Protein AF-A0A327NP55-F1 (afdb_monomer_lite)

Structure (mmCIF, N/CA/C/O backbone):
data_AF-A0A327NP55-F1
#
_entry.id   AF-A0A327NP55-F1
#
loop_
_atom_site.group_PDB
_atom_site.id
_atom_site.type_symbol
_atom_site.label_atom_id
_atom_site.label_alt_id
_atom_site.label_comp_id
_atom_site.label_asym_id
_atom_site.label_entity_id
_atom_site.label_seq_id
_atom_site.pdbx_PDB_ins_code
_atom_site.Cartn_x
_atom_site.Cartn_y
_atom_site.Cartn_z
_atom_site.occupancy
_atom_site.B_iso_or_equiv
_atom_site.auth_seq_id
_atom_site.auth_comp_id
_atom_site.auth_asym_id
_atom_site.auth_atom_id
_atom_site.pdbx_PDB_model_num
ATOM 1 N N . MET A 1 1 ? 37.034 49.316 -40.161 1.00 48.50 1 MET A N 1
ATOM 2 C CA . MET A 1 1 ? 36.778 48.491 -41.362 1.00 48.50 1 MET A CA 1
ATOM 3 C C . MET A 1 1 ? 35.911 47.319 -40.913 1.00 48.50 1 MET A C 1
ATOM 5 O O . MET A 1 1 ? 36.434 46.394 -40.321 1.00 48.50 1 MET A O 1
ATOM 9 N N . GLN A 1 2 ? 34.598 47.511 -40.762 1.00 43.81 2 GLN A N 1
ATOM 10 C CA . GLN A 1 2 ? 33.563 47.213 -41.771 1.00 43.81 2 GLN A CA 1
ATOM 11 C C . GLN A 1 2 ? 33.729 45.838 -42.436 1.00 43.81 2 GLN A C 1
ATOM 13 O O . GLN A 1 2 ? 34.628 45.675 -43.259 1.00 43.81 2 GLN A O 1
ATOM 18 N N . LYS A 1 3 ? 32.812 44.911 -42.122 1.00 54.31 3 LYS A N 1
ATOM 19 C CA . LYS A 1 3 ? 31.928 44.258 -43.104 1.00 54.31 3 LYS A CA 1
ATOM 20 C C . LYS A 1 3 ? 30.733 43.579 -42.413 1.00 54.31 3 LYS A C 1
ATOM 22 O O . LYS A 1 3 ? 30.908 42.770 -41.508 1.00 54.31 3 LYS A O 1
ATOM 27 N N . GLU A 1 4 ? 29.548 43.985 -42.861 1.00 53.59 4 GLU A N 1
ATOM 28 C CA . GLU A 1 4 ? 28.225 43.373 -42.684 1.00 53.59 4 GLU A CA 1
ATOM 29 C C . GLU A 1 4 ? 28.073 42.052 -43.464 1.00 53.59 4 GLU A C 1
ATOM 31 O O . GLU A 1 4 ? 28.779 41.844 -44.452 1.00 53.59 4 GLU A O 1
ATOM 36 N N . SER A 1 5 ? 27.101 41.227 -43.043 1.00 53.22 5 SER A N 1
ATOM 37 C CA . SER A 1 5 ? 26.188 40.379 -43.855 1.00 53.22 5 SER A CA 1
ATOM 38 C C . SER A 1 5 ? 25.332 39.546 -42.871 1.00 53.22 5 SER A C 1
ATOM 40 O O . SER A 1 5 ? 25.899 38.734 -42.147 1.00 53.22 5 SER A O 1
ATOM 42 N N . THR A 1 6 ? 24.047 39.826 -42.596 1.00 46.03 6 THR A N 1
ATOM 43 C CA . THR A 1 6 ? 22.821 39.539 -43.398 1.00 46.03 6 THR A CA 1
ATOM 44 C C . THR A 1 6 ? 22.658 38.018 -43.594 1.00 46.03 6 THR A C 1
ATOM 46 O O . THR A 1 6 ? 23.517 37.423 -44.235 1.00 46.03 6 THR A O 1
ATOM 49 N N . GLN A 1 7 ? 21.805 37.293 -42.845 1.00 41.53 7 GLN A N 1
ATOM 50 C CA . GLN A 1 7 ? 20.322 37.150 -42.840 1.00 41.53 7 GLN A CA 1
ATOM 51 C C . GLN A 1 7 ? 19.954 35.771 -43.426 1.00 41.53 7 GLN A C 1
ATOM 53 O O . GLN A 1 7 ? 20.360 35.500 -44.545 1.00 41.53 7 GLN A O 1
ATOM 58 N N . GLU A 1 8 ? 19.182 34.935 -42.716 1.00 44.56 8 GLU A N 1
ATOM 59 C CA . GLU A 1 8 ? 18.045 34.211 -43.320 1.00 44.56 8 GLU A CA 1
ATOM 60 C C . GLU A 1 8 ? 17.138 33.544 -42.273 1.00 44.56 8 GLU A C 1
ATOM 62 O O . GLU A 1 8 ? 17.587 32.891 -41.330 1.00 44.56 8 GLU A O 1
ATOM 67 N N . GLU A 1 9 ? 15.839 33.761 -42.470 1.00 43.41 9 GLU A N 1
ATOM 68 C CA . GLU A 1 9 ? 14.705 33.138 -41.797 1.00 43.41 9 GLU A CA 1
ATOM 69 C C . GLU A 1 9 ? 14.547 31.665 -42.198 1.00 43.41 9 GLU A C 1
ATOM 71 O O . GLU A 1 9 ? 14.832 31.269 -43.323 1.00 43.41 9 GLU A O 1
ATOM 76 N N . GLY A 1 10 ? 13.988 30.859 -41.294 1.00 39.94 10 GLY A N 1
ATOM 77 C CA . GLY A 1 10 ? 13.584 29.482 -41.574 1.00 39.94 10 GLY A CA 1
ATOM 78 C C . GLY A 1 10 ? 12.378 29.087 -40.731 1.00 39.94 10 GLY A C 1
ATOM 79 O O . GLY A 1 10 ? 12.507 28.399 -39.722 1.00 39.94 10 GLY A O 1
ATOM 80 N N . GLN A 1 11 ? 11.201 29.561 -41.133 1.00 41.25 11 GLN A N 1
ATOM 81 C CA . GLN A 1 11 ? 9.898 29.237 -40.557 1.00 41.25 11 GLN A CA 1
ATOM 82 C C . GLN A 1 11 ? 9.192 28.189 -41.432 1.00 41.25 11 GLN A C 1
ATOM 84 O O . GLN A 1 11 ? 9.041 28.433 -42.623 1.00 41.25 11 GLN A O 1
ATOM 89 N N . ALA A 1 12 ? 8.740 27.061 -40.851 1.00 46.94 12 ALA A N 1
ATOM 90 C CA . ALA A 1 12 ? 7.570 26.237 -41.249 1.00 46.94 12 ALA A CA 1
ATOM 91 C C . ALA A 1 12 ? 7.608 24.834 -40.581 1.00 46.94 12 ALA A C 1
ATOM 93 O O . ALA A 1 12 ? 8.681 24.372 -40.205 1.00 46.94 12 ALA A O 1
ATOM 94 N N . PRO A 1 13 ? 6.512 24.044 -40.565 1.00 52.53 13 PRO A N 1
ATOM 95 C CA . PRO A 1 13 ? 5.121 24.399 -40.290 1.00 52.53 13 PRO A CA 1
ATOM 96 C C . PRO A 1 13 ? 4.469 23.479 -39.225 1.00 52.53 13 PRO A C 1
ATOM 98 O O . PRO A 1 13 ? 4.788 22.298 -39.081 1.00 52.53 13 PRO A O 1
ATOM 101 N N . SER A 1 14 ? 3.455 24.011 -38.537 1.00 43.75 14 SER A N 1
ATOM 102 C CA . SER A 1 14 ? 2.501 23.234 -37.732 1.00 43.75 14 SER A CA 1
ATOM 103 C C . SER A 1 14 ? 1.680 22.283 -38.609 1.00 43.75 14 SER A C 1
ATOM 105 O O . SER A 1 14 ? 0.984 22.730 -39.521 1.00 43.75 14 SER A O 1
ATOM 107 N N . LYS A 1 15 ? 1.674 20.984 -38.287 1.00 51.34 15 LYS A N 1
ATOM 108 C CA . LYS A 1 15 ? 0.682 20.029 -38.801 1.00 51.34 15 LYS A CA 1
ATOM 109 C C . LYS A 1 15 ? -0.380 19.755 -37.738 1.00 51.34 15 LYS A C 1
ATOM 111 O O . LYS A 1 15 ? -0.147 19.029 -36.777 1.00 51.34 15 LYS A O 1
ATOM 116 N N . LYS A 1 16 ? -1.568 20.328 -37.954 1.00 46.44 16 LYS A N 1
ATOM 117 C CA . LYS A 1 16 ? -2.836 19.829 -37.407 1.00 46.44 16 LYS A CA 1
ATOM 118 C C . LYS A 1 16 ? -3.071 18.421 -37.953 1.00 46.44 16 LYS A C 1
ATOM 120 O O . LYS A 1 16 ? -3.081 18.239 -39.167 1.00 46.44 16 LYS A O 1
ATOM 125 N N . ILE A 1 17 ? -3.331 17.462 -37.071 1.00 43.31 17 ILE A N 1
ATOM 126 C CA . ILE A 1 17 ? -3.975 16.200 -37.437 1.00 43.31 17 ILE A CA 1
ATOM 127 C C . ILE A 1 17 ? -5.290 16.142 -36.666 1.00 43.31 17 ILE A C 1
ATOM 129 O O . ILE A 1 17 ? -5.339 15.818 -35.485 1.00 43.31 17 ILE A O 1
ATOM 133 N N . THR A 1 18 ? -6.360 16.518 -37.356 1.00 47.59 18 THR A N 1
ATOM 134 C CA . THR A 1 18 ? -7.726 16.109 -37.047 1.00 47.59 18 THR A CA 1
ATOM 135 C C . THR A 1 18 ? -7.958 14.772 -37.739 1.00 47.59 18 THR A C 1
ATOM 137 O O . THR A 1 18 ? -7.884 14.708 -38.965 1.00 47.59 18 THR A O 1
ATOM 140 N N . SER A 1 19 ? -8.267 13.714 -36.994 1.00 44.91 19 SER A N 1
ATOM 141 C CA . SER A 1 19 ? -8.950 12.561 -37.575 1.00 44.91 19 SER A CA 1
ATOM 142 C C . SER A 1 19 ? -9.900 11.949 -36.557 1.00 44.91 19 SER A C 1
ATOM 144 O O . SER A 1 19 ? -9.509 11.342 -35.565 1.00 44.91 19 SER A O 1
ATOM 146 N N . SER A 1 20 ? -11.170 12.229 -36.826 1.00 44.78 20 SER A N 1
ATOM 147 C CA . SER A 1 20 ? -12.351 11.534 -36.348 1.00 44.78 20 SER A CA 1
ATOM 148 C C . SER A 1 20 ? -12.385 10.149 -36.983 1.00 44.78 20 SER A C 1
ATOM 150 O O . SER A 1 20 ? -12.353 10.063 -38.207 1.00 44.78 20 SER A O 1
ATOM 152 N N . MET A 1 21 ? -12.510 9.094 -36.178 1.00 48.66 21 MET A N 1
ATOM 153 C CA . MET A 1 21 ? -13.158 7.855 -36.607 1.00 48.66 21 MET A CA 1
ATOM 154 C C . MET A 1 21 ? -13.960 7.273 -35.449 1.00 48.66 21 MET A C 1
ATOM 156 O O . MET A 1 21 ? -13.439 6.657 -34.523 1.00 48.66 21 MET A O 1
ATOM 160 N N . ALA A 1 22 ? -15.266 7.508 -35.536 1.00 42.91 22 ALA A N 1
ATOM 161 C CA . ALA A 1 22 ? -16.281 6.675 -34.929 1.00 42.91 22 ALA A CA 1
ATOM 162 C C . ALA A 1 22 ? -16.256 5.287 -35.583 1.00 42.91 22 ALA A C 1
ATOM 164 O O . ALA A 1 22 ? -16.181 5.177 -36.807 1.00 42.91 22 ALA A O 1
ATOM 165 N N . SER A 1 23 ? -16.381 4.228 -34.785 1.00 41.81 23 SER A N 1
ATOM 166 C CA . SER A 1 23 ? -16.924 2.958 -35.265 1.00 41.81 23 SER A CA 1
ATOM 167 C C . SER A 1 23 ? -17.496 2.123 -34.126 1.00 41.81 23 SER A C 1
ATOM 169 O O . SER A 1 23 ? -16.781 1.651 -33.250 1.00 41.81 23 SER A O 1
ATOM 171 N N . ALA A 1 24 ? -18.820 1.997 -34.212 1.00 41.50 24 ALA A N 1
ATOM 172 C CA . ALA A 1 24 ? -19.630 0.803 -34.007 1.00 41.50 24 ALA A CA 1
ATOM 173 C C . ALA A 1 24 ? -19.462 0.012 -32.699 1.00 41.50 24 ALA A C 1
ATOM 175 O O . ALA A 1 24 ? -18.577 -0.824 -32.532 1.00 41.50 24 ALA A O 1
ATOM 176 N N . MET A 1 25 ? -20.451 0.210 -31.827 1.00 45.81 25 MET A N 1
ATOM 177 C CA . MET A 1 25 ? -20.867 -0.748 -30.809 1.00 45.81 25 MET A CA 1
ATOM 178 C C . MET A 1 25 ? -21.426 -2.022 -31.464 1.00 45.81 25 MET A C 1
ATOM 180 O O . MET A 1 25 ? -22.214 -1.906 -32.406 1.00 45.81 25 MET A O 1
ATOM 184 N N . PRO A 1 26 ? -21.111 -3.223 -30.954 1.00 55.50 26 PRO A N 1
ATOM 185 C CA . PRO A 1 26 ? -21.870 -4.417 -31.279 1.00 55.50 26 PRO A CA 1
ATOM 186 C C . PRO A 1 26 ? -23.189 -4.463 -30.494 1.00 55.50 26 PRO A C 1
ATOM 188 O O . PRO A 1 26 ? -23.244 -4.313 -29.273 1.00 55.50 26 PRO A O 1
ATOM 191 N N . THR A 1 27 ? -24.242 -4.666 -31.273 1.00 47.50 27 THR A N 1
ATOM 192 C CA . THR A 1 27 ? -25.654 -4.855 -30.957 1.00 47.50 27 THR A CA 1
ATOM 193 C C . THR A 1 27 ? -25.891 -5.901 -29.865 1.00 47.50 27 THR A C 1
ATOM 195 O O . THR A 1 27 ? -25.428 -7.037 -29.968 1.00 47.50 27 THR A O 1
ATOM 198 N N . ALA A 1 28 ? -26.666 -5.529 -28.845 1.00 40.38 28 ALA A N 1
ATOM 199 C CA . ALA A 1 28 ? -27.225 -6.456 -27.871 1.00 40.38 28 ALA A CA 1
ATOM 200 C C . ALA A 1 28 ? -28.234 -7.387 -28.562 1.00 40.38 28 ALA A C 1
ATOM 202 O O . ALA A 1 28 ? -29.198 -6.919 -29.166 1.00 40.38 28 ALA A O 1
ATOM 203 N N . GLN A 1 29 ? -28.011 -8.698 -28.471 1.00 42.72 29 GLN A N 1
ATOM 204 C CA . GLN A 1 29 ? -29.008 -9.697 -28.840 1.00 42.72 29 GLN A CA 1
ATOM 205 C C . GLN A 1 29 ? -29.880 -9.998 -27.622 1.00 42.72 29 GLN A C 1
ATOM 207 O O . GLN A 1 29 ? -29.420 -10.519 -26.607 1.00 42.72 29 GLN A O 1
ATOM 212 N N . THR A 1 30 ? -31.147 -9.618 -27.741 1.00 43.50 30 THR A N 1
ATOM 213 C CA . THR A 1 30 ? -32.260 -10.064 -26.909 1.00 43.50 30 THR A CA 1
ATOM 214 C C . THR A 1 30 ? -32.549 -11.522 -27.255 1.00 43.50 30 THR A C 1
ATOM 216 O O . THR A 1 30 ? -32.798 -11.818 -28.420 1.00 43.50 30 THR A O 1
ATOM 219 N N . ILE A 1 31 ? -32.514 -12.420 -26.268 1.00 49.03 31 ILE A N 1
ATOM 220 C CA . ILE A 1 31 ? -33.008 -13.789 -26.429 1.00 49.03 31 ILE A CA 1
ATOM 221 C C . ILE A 1 31 ? -34.174 -13.999 -25.468 1.00 49.03 31 ILE A C 1
ATOM 223 O O . ILE A 1 31 ? -34.048 -13.905 -24.249 1.00 49.03 31 ILE A O 1
ATOM 227 N N . ASP A 1 32 ? -35.298 -14.191 -26.137 1.00 41.09 32 ASP A N 1
ATOM 228 C CA . ASP A 1 32 ? -36.583 -14.790 -25.833 1.00 41.09 32 ASP A CA 1
ATOM 229 C C . ASP A 1 32 ? -36.962 -15.247 -24.421 1.00 41.09 32 ASP A C 1
ATOM 231 O O . ASP A 1 32 ? -36.331 -16.043 -23.729 1.00 41.09 32 ASP A O 1
ATOM 235 N N . THR A 1 33 ? -38.166 -14.781 -24.104 1.00 40.41 33 THR A N 1
ATOM 236 C CA . THR A 1 33 ? -39.070 -15.215 -23.049 1.00 40.41 33 THR A CA 1
ATOM 237 C C . THR A 1 33 ? -39.632 -16.595 -23.392 1.00 40.41 33 THR A C 1
ATOM 239 O O . THR A 1 33 ? -40.328 -16.737 -24.395 1.00 40.41 33 THR A O 1
ATOM 242 N N . VAL A 1 34 ? -39.427 -17.594 -22.531 1.00 49.88 34 VAL A N 1
ATOM 243 C CA . VAL A 1 34 ? -40.215 -18.836 -22.558 1.00 49.88 34 VAL A CA 1
ATOM 244 C C . VAL A 1 34 ? -41.244 -18.794 -21.430 1.00 49.88 34 VAL A C 1
ATOM 246 O O . VAL A 1 34 ? -40.911 -18.765 -20.248 1.00 49.88 34 VAL A O 1
ATOM 249 N N . LYS A 1 35 ? -42.514 -18.759 -21.837 1.00 47.41 35 LYS A N 1
ATOM 250 C CA . LYS A 1 35 ? -43.715 -19.045 -21.040 1.00 47.41 35 LYS A CA 1
ATOM 251 C C . LYS A 1 35 ? -44.119 -20.513 -21.252 1.00 47.41 35 LYS A C 1
ATOM 253 O O . LYS A 1 35 ? -43.703 -21.102 -22.245 1.00 47.41 35 LYS A O 1
ATOM 258 N N . THR A 1 36 ? -45.052 -20.989 -20.413 1.00 38.03 36 THR A N 1
ATOM 259 C CA . THR A 1 36 ? -45.777 -22.295 -20.386 1.00 38.03 36 THR A CA 1
ATOM 260 C C . THR A 1 36 ? -45.126 -23.323 -19.447 1.00 38.03 36 THR A C 1
ATOM 262 O O . THR A 1 36 ? -43.913 -23.461 -19.471 1.00 38.03 36 THR A O 1
ATOM 265 N N . ASN A 1 37 ? -45.796 -24.042 -18.533 1.00 37.00 37 ASN A N 1
ATOM 266 C CA . ASN A 1 37 ? -47.205 -24.326 -18.186 1.00 37.00 37 ASN A CA 1
ATOM 267 C C . ASN A 1 37 ? -47.243 -24.698 -16.676 1.00 37.00 37 ASN A C 1
ATOM 269 O O . ASN A 1 37 ? -46.256 -25.210 -16.163 1.00 37.00 37 ASN A O 1
ATOM 273 N N . SER A 1 38 ? -48.213 -24.261 -15.867 1.00 39.97 38 SER A N 1
ATOM 274 C CA . SER A 1 38 ? -49.533 -24.868 -15.582 1.00 39.97 38 SER A CA 1
ATOM 275 C C . SER A 1 38 ? -49.531 -26.256 -14.910 1.00 39.97 38 SER A C 1
ATOM 277 O O . SER A 1 38 ? -49.132 -27.237 -15.522 1.00 39.97 38 SER A O 1
ATOM 279 N N . THR A 1 39 ? -50.145 -26.264 -13.712 1.00 39.53 39 THR A N 1
ATOM 280 C CA . THR A 1 39 ? -50.999 -27.311 -13.105 1.00 39.53 39 THR A CA 1
ATOM 281 C C . THR A 1 39 ? -50.332 -28.568 -12.533 1.00 39.53 39 THR A C 1
ATOM 283 O O . THR A 1 39 ? -49.848 -29.390 -13.290 1.00 39.53 39 THR A O 1
ATOM 286 N N . GLU A 1 40 ? -50.409 -28.766 -11.206 1.00 45.47 40 GLU A N 1
ATOM 287 C CA . GLU A 1 40 ? -51.267 -29.800 -10.586 1.00 45.47 40 GLU A CA 1
ATOM 288 C C . GLU A 1 40 ? -51.314 -29.642 -9.054 1.00 45.47 40 GLU A C 1
ATOM 290 O O . GLU A 1 40 ? -50.369 -29.166 -8.427 1.00 45.47 40 GLU A O 1
ATOM 295 N N . ALA A 1 41 ? -52.456 -29.989 -8.463 1.00 41.19 41 ALA A N 1
ATOM 296 C CA . ALA A 1 41 ? -52.802 -29.802 -7.064 1.00 41.19 41 ALA A CA 1
ATOM 297 C C . ALA A 1 41 ? -53.008 -31.152 -6.348 1.00 41.19 41 ALA A C 1
ATOM 299 O O . ALA A 1 41 ? -53.674 -32.020 -6.898 1.00 41.19 41 ALA A O 1
ATOM 300 N N . GLN A 1 42 ? -52.561 -31.202 -5.078 1.00 44.44 42 GLN A N 1
ATOM 301 C CA . GLN A 1 42 ? -52.996 -32.063 -3.948 1.00 44.44 42 GLN A CA 1
ATOM 302 C C . GLN A 1 42 ? -52.685 -33.586 -4.011 1.00 44.44 42 GLN A C 1
ATOM 304 O O . GLN A 1 42 ? -52.547 -34.113 -5.106 1.00 44.44 42 GLN A O 1
ATOM 309 N N . PRO A 1 43 ? -52.574 -34.328 -2.869 1.00 54.31 43 PRO A N 1
ATOM 310 C CA . PRO A 1 43 ? -53.133 -34.037 -1.542 1.00 54.31 43 PRO A CA 1
ATOM 311 C C . PRO A 1 43 ? -52.237 -34.251 -0.294 1.00 54.31 43 PRO A C 1
ATOM 313 O O . PRO A 1 43 ? -51.168 -34.847 -0.299 1.00 54.31 43 PRO A O 1
ATOM 316 N N . SER A 1 44 ? -52.807 -33.729 0.789 1.00 53.78 44 SER A N 1
ATOM 317 C CA . SER A 1 44 ? -52.587 -33.827 2.235 1.00 53.78 44 SER A CA 1
ATOM 318 C C . SER A 1 44 ? -52.087 -35.164 2.806 1.00 53.78 44 SER A C 1
ATOM 320 O O . SER A 1 44 ? -52.655 -36.215 2.512 1.00 53.78 44 SER A O 1
ATOM 322 N N . THR A 1 45 ? -51.156 -35.113 3.769 1.00 49.53 45 THR A N 1
ATOM 323 C CA . THR A 1 45 ? -51.046 -36.056 4.913 1.00 49.53 45 THR A CA 1
ATOM 324 C C . THR A 1 45 ? -50.132 -35.468 6.015 1.00 49.53 45 THR A C 1
ATOM 326 O O . THR A 1 45 ? -49.551 -34.409 5.795 1.00 49.53 45 THR A O 1
ATOM 329 N N . PRO A 1 46 ? -50.114 -36.023 7.242 1.00 49.03 46 PRO A N 1
ATOM 330 C CA . PRO A 1 46 ? -50.765 -35.445 8.404 1.00 49.03 46 PRO A CA 1
ATOM 331 C C . PRO A 1 46 ? -49.820 -34.703 9.360 1.00 49.03 46 PRO A C 1
ATOM 333 O O . PRO A 1 46 ? -48.620 -34.948 9.432 1.00 49.03 46 PRO A O 1
ATOM 336 N N . VAL A 1 47 ? -50.467 -33.836 10.135 1.00 52.97 47 VAL A N 1
ATOM 337 C CA . VAL A 1 47 ? -50.051 -33.197 11.386 1.00 52.97 47 VAL A CA 1
ATOM 338 C C . VAL A 1 47 ? -49.070 -34.059 12.193 1.00 52.97 47 VAL A C 1
ATOM 340 O O . VAL A 1 47 ? -49.452 -35.087 12.750 1.00 52.97 47 VAL A O 1
ATOM 343 N N . GLN A 1 48 ? -47.825 -33.593 12.299 1.00 46.41 48 GLN A N 1
ATOM 344 C CA . GLN A 1 48 ? -46.972 -33.868 13.449 1.00 46.41 48 GLN A CA 1
ATOM 345 C C . GLN A 1 48 ? -46.912 -32.593 14.285 1.00 46.41 48 GLN A C 1
ATOM 347 O O . GLN A 1 48 ? -46.463 -31.539 13.840 1.00 46.41 48 GLN A O 1
ATOM 352 N N . GLU A 1 49 ? -47.471 -32.707 15.482 1.00 52.97 49 GLU A N 1
ATOM 353 C CA . GLU A 1 49 ? -47.430 -31.732 16.559 1.00 52.97 49 GLU A CA 1
ATOM 354 C C . GLU A 1 49 ? -46.004 -31.722 17.120 1.00 52.97 49 GLU A C 1
ATOM 356 O O . GLU A 1 49 ? -45.680 -32.409 18.084 1.00 52.97 49 GLU A O 1
ATOM 361 N N . GLU A 1 50 ? -45.114 -31.007 16.436 1.00 46.97 50 GLU A N 1
ATOM 362 C CA . GLU A 1 50 ? -43.771 -30.736 16.927 1.00 46.97 50 GLU A CA 1
ATOM 363 C C . GLU A 1 50 ? -43.847 -29.463 17.770 1.00 46.97 50 GLU A C 1
ATOM 365 O O . GLU A 1 50 ? -44.107 -28.362 17.282 1.00 46.97 50 GLU A O 1
ATOM 370 N N . THR A 1 51 ? -43.710 -29.650 19.080 1.00 47.06 51 THR A N 1
ATOM 371 C CA . THR A 1 51 ? -43.581 -28.606 20.093 1.00 47.06 51 THR A CA 1
ATOM 372 C C . THR A 1 51 ? -42.627 -27.517 19.618 1.00 47.06 51 THR A C 1
ATOM 374 O O . THR A 1 51 ? -41.409 -27.682 19.653 1.00 47.06 51 THR A O 1
ATOM 377 N N . ALA A 1 52 ? -43.199 -26.384 19.211 1.00 45.53 52 ALA A N 1
ATOM 378 C CA . ALA A 1 52 ? -42.484 -25.151 18.953 1.00 45.53 52 ALA A CA 1
ATOM 379 C C . ALA A 1 52 ? -41.852 -24.666 20.265 1.00 45.53 52 ALA A C 1
ATOM 381 O O . ALA A 1 52 ? -42.452 -23.920 21.039 1.00 45.53 52 ALA A O 1
ATOM 382 N N . HIS A 1 53 ? -40.621 -25.099 20.532 1.00 50.97 53 HIS A N 1
ATOM 383 C CA . HIS A 1 53 ? -39.698 -24.286 21.306 1.00 50.97 53 HIS A CA 1
ATOM 384 C C . HIS A 1 53 ? -39.364 -23.085 20.435 1.00 50.97 53 HIS A C 1
ATOM 386 O O . HIS A 1 53 ? -38.504 -23.127 19.560 1.00 50.97 53 HIS A O 1
ATOM 392 N N . SER A 1 54 ? -40.145 -22.030 20.648 1.00 46.78 54 SER A N 1
ATOM 393 C CA . SER A 1 54 ? -39.824 -20.678 20.233 1.00 46.78 54 SER A CA 1
ATOM 394 C C . SER A 1 54 ? -38.536 -20.287 20.957 1.00 46.78 54 SER A C 1
ATOM 396 O O . SER A 1 54 ? -38.573 -19.667 22.016 1.00 46.78 54 SER A O 1
ATOM 398 N N . GLU A 1 55 ? -37.393 -20.711 20.420 1.00 53.06 55 GLU A N 1
ATOM 399 C CA . GLU A 1 55 ? -36.129 -20.048 20.689 1.00 53.06 55 GLU A CA 1
ATOM 400 C C . GLU A 1 55 ? -36.309 -18.622 20.174 1.00 53.06 55 GLU A C 1
ATOM 402 O O . GLU A 1 55 ? -36.334 -18.367 18.967 1.00 53.06 55 GLU A O 1
ATOM 407 N N . GLU A 1 56 ? -36.546 -17.694 21.102 1.00 57.28 56 GLU A N 1
ATOM 408 C CA . GLU A 1 56 ? -36.415 -16.276 20.816 1.00 57.28 56 GLU A CA 1
ATOM 409 C C . GLU A 1 56 ? -35.084 -16.088 20.084 1.00 57.28 56 GLU A C 1
ATOM 411 O O . GLU A 1 56 ? -34.059 -16.602 20.552 1.00 57.28 56 GLU A O 1
ATOM 416 N N . PRO A 1 57 ? -35.057 -15.397 18.931 1.00 45.62 57 PRO A N 1
ATOM 417 C CA . PRO A 1 57 ? -33.796 -15.060 18.313 1.00 45.62 57 PRO A CA 1
ATOM 418 C C . PRO A 1 57 ? -33.063 -14.199 19.332 1.00 45.62 57 PRO A C 1
ATOM 420 O O . PRO A 1 57 ? -33.419 -13.041 19.540 1.00 45.62 57 PRO A O 1
ATOM 423 N N . MET A 1 58 ? -32.064 -14.783 19.997 1.00 43.66 58 MET A N 1
ATOM 424 C CA . MET A 1 58 ? -31.060 -14.034 20.724 1.00 43.66 58 MET A CA 1
ATOM 425 C C . MET A 1 58 ? -30.544 -12.997 19.733 1.00 43.66 58 MET A C 1
ATOM 427 O O . MET A 1 58 ? -29.754 -13.315 18.840 1.00 43.66 58 MET A O 1
ATOM 431 N N . GLU A 1 59 ? -31.026 -11.761 19.857 1.00 45.44 59 GLU A N 1
ATOM 432 C CA . GLU A 1 59 ? -30.399 -10.604 19.254 1.00 45.44 59 GLU A CA 1
ATOM 433 C C . GLU A 1 59 ? -29.016 -10.535 19.885 1.00 45.44 59 GLU A C 1
ATOM 435 O O . GLU A 1 59 ? -28.793 -9.933 20.931 1.00 45.44 59 GLU A O 1
ATOM 440 N N . THR A 1 60 ? -28.077 -11.242 19.260 1.00 48.59 60 THR A N 1
ATOM 441 C CA . THR A 1 60 ? -26.658 -11.128 19.532 1.00 48.59 60 THR A CA 1
ATOM 442 C C . THR A 1 60 ? -26.357 -9.645 19.494 1.00 48.59 60 THR A C 1
ATOM 444 O O . THR A 1 60 ? -26.512 -9.044 18.426 1.00 48.59 60 THR A O 1
ATOM 447 N N . GLU A 1 61 ? -25.997 -9.067 20.644 1.00 55.69 61 GLU A N 1
ATOM 448 C CA . GLU A 1 61 ? -25.486 -7.705 20.782 1.00 55.69 61 GLU A CA 1
ATOM 449 C C . GLU A 1 61 ? -24.531 -7.440 19.617 1.00 55.69 61 GLU A C 1
ATOM 451 O O . GLU A 1 61 ? -23.374 -7.871 19.619 1.00 55.69 61 GLU A O 1
ATOM 456 N N . LYS A 1 62 ? -25.039 -6.801 18.558 1.00 62.00 62 LYS A N 1
ATOM 457 C CA . LYS A 1 62 ? -24.263 -6.531 17.353 1.00 62.00 62 LYS A CA 1
ATOM 458 C C . LYS A 1 62 ? -23.121 -5.641 17.799 1.00 62.00 62 LYS A C 1
ATOM 460 O O . LYS A 1 62 ? -23.379 -4.502 18.178 1.00 62.00 62 LYS A O 1
ATOM 465 N N . ASN A 1 63 ? -21.903 -6.195 17.800 1.00 65.69 63 ASN A N 1
ATOM 466 C CA . ASN A 1 63 ? -20.644 -5.563 18.199 1.00 65.69 63 ASN A CA 1
ATOM 467 C C . ASN A 1 63 ? -20.692 -4.044 18.002 1.00 65.69 63 ASN A C 1
ATOM 469 O O . ASN A 1 63 ? -20.482 -3.539 16.899 1.00 65.69 63 ASN A O 1
ATOM 473 N N . LYS A 1 64 ? -21.025 -3.318 19.074 1.00 86.75 64 LYS A N 1
ATOM 474 C CA . LYS A 1 64 ? -21.241 -1.877 19.014 1.00 86.75 64 LYS A CA 1
ATOM 475 C C . LYS A 1 64 ? -19.893 -1.210 18.793 1.00 86.75 64 LYS A C 1
ATOM 477 O O . LYS A 1 64 ? -19.085 -1.106 19.710 1.00 86.75 64 LYS A O 1
ATOM 482 N N . THR A 1 65 ? -19.640 -0.782 17.565 1.00 90.56 65 THR A N 1
ATOM 483 C CA . THR A 1 65 ? -18.443 -0.015 17.227 1.00 90.56 65 THR A CA 1
ATOM 484 C C . THR A 1 65 ? -18.706 1.477 17.368 1.00 90.56 65 THR A C 1
ATOM 486 O O . THR A 1 65 ? -19.761 1.961 16.957 1.00 90.56 65 THR A O 1
ATOM 489 N N . VAL A 1 66 ? -17.728 2.223 17.873 1.00 94.19 66 VAL A N 1
ATOM 490 C CA . VAL A 1 66 ? -17.748 3.693 17.919 1.00 94.19 66 VAL A CA 1
ATOM 491 C C . VAL A 1 66 ? -16.840 4.279 16.840 1.00 94.19 66 VAL A C 1
ATOM 493 O O . VAL A 1 66 ? -15.829 3.676 16.481 1.00 94.19 66 VAL A O 1
ATOM 496 N N . ILE A 1 67 ? -17.189 5.449 16.303 1.00 94.38 67 ILE A N 1
ATOM 497 C CA . ILE A 1 67 ? -16.333 6.183 15.358 1.00 94.38 67 ILE A CA 1
ATOM 498 C C . ILE A 1 67 ? -15.250 6.905 16.161 1.00 94.38 67 ILE A C 1
ATOM 500 O O . ILE A 1 67 ? -15.568 7.671 17.065 1.00 94.38 67 ILE A O 1
ATOM 504 N N . LEU A 1 68 ? -13.981 6.673 15.826 1.00 94.06 68 LEU A N 1
ATOM 505 C CA . LEU A 1 68 ? -12.851 7.369 16.443 1.00 94.06 68 LEU A CA 1
ATOM 506 C C . LEU A 1 68 ? -12.430 8.610 15.667 1.00 94.06 68 LEU A C 1
ATOM 508 O O . LEU A 1 68 ? -12.151 9.649 16.254 1.00 94.06 68 LEU A O 1
ATOM 512 N N . VAL A 1 69 ? -12.295 8.463 14.351 1.00 95.56 69 VAL A N 1
ATOM 513 C CA . VAL A 1 69 ? -11.755 9.489 13.457 1.00 95.56 69 VAL A CA 1
ATOM 514 C C . VAL A 1 69 ? -12.485 9.388 12.127 1.00 95.56 69 VAL A C 1
ATOM 516 O O . VAL A 1 69 ? -12.695 8.284 11.624 1.00 95.56 69 VAL A O 1
ATOM 519 N N . SER A 1 70 ? -12.836 10.534 11.547 1.00 93.31 70 SER A N 1
ATOM 520 C CA . SER A 1 70 ? -13.413 10.639 10.206 1.00 93.31 70 SER A CA 1
ATOM 521 C C . SER A 1 70 ? -12.499 11.472 9.310 1.00 93.31 70 SER A C 1
ATOM 523 O O . SER A 1 70 ? -11.980 12.511 9.724 1.00 93.31 70 SER A O 1
ATOM 525 N N . LYS A 1 71 ? -12.298 11.020 8.071 1.00 93.44 71 LYS A N 1
ATOM 526 C CA . LYS A 1 71 ? -11.564 11.724 7.015 1.00 93.44 71 LYS A CA 1
ATOM 527 C C . LYS A 1 71 ? -12.444 11.869 5.771 1.00 93.44 71 LYS A C 1
ATOM 529 O O . LYS A 1 71 ? -12.302 11.096 4.817 1.00 93.44 71 LYS A O 1
ATOM 534 N N . PRO A 1 72 ? -13.308 12.903 5.733 1.00 91.00 72 PRO A N 1
ATOM 535 C CA . PRO A 1 72 ? -14.206 13.164 4.609 1.00 91.00 72 PRO A CA 1
ATOM 536 C C . PRO A 1 72 ? -13.500 13.277 3.259 1.00 91.00 72 PRO A C 1
ATOM 538 O O . PRO A 1 72 ? -14.001 12.750 2.271 1.00 91.00 72 PRO A O 1
ATOM 541 N N . GLY A 1 73 ? -12.300 13.873 3.223 1.00 90.56 73 GLY A N 1
ATOM 542 C CA . GLY A 1 73 ? -11.530 14.062 1.987 1.00 90.56 73 GLY A CA 1
ATOM 543 C C . GLY A 1 73 ? -11.172 12.767 1.248 1.00 90.56 73 GLY A C 1
ATOM 544 O O . GLY A 1 73 ? -10.986 12.790 0.037 1.00 90.56 73 GLY A O 1
ATOM 545 N N . ILE A 1 74 ? -11.127 11.631 1.951 1.00 89.81 74 ILE A N 1
ATOM 546 C CA . ILE A 1 74 ? -10.906 10.304 1.349 1.00 89.81 74 ILE A CA 1
ATOM 547 C C . ILE A 1 74 ? -12.101 9.367 1.549 1.00 89.81 74 ILE A C 1
ATOM 549 O O . ILE A 1 74 ? -12.069 8.224 1.101 1.00 89.81 74 ILE A O 1
ATOM 553 N N . GLY A 1 75 ? -13.173 9.858 2.178 1.00 92.38 75 GLY A N 1
ATOM 554 C CA . GLY A 1 75 ? -14.415 9.128 2.390 1.00 92.38 75 GLY A CA 1
ATOM 555 C C . GLY A 1 75 ? -14.365 8.063 3.485 1.00 92.38 75 GLY A C 1
ATOM 556 O O . GLY A 1 75 ? -15.212 7.181 3.454 1.00 92.38 75 GLY A O 1
ATOM 557 N N . LEU A 1 76 ? -13.410 8.094 4.420 1.00 94.19 76 LEU A N 1
ATOM 558 C CA . LEU A 1 76 ? -13.172 6.985 5.357 1.00 94.19 76 LEU A CA 1
ATOM 559 C C . LEU A 1 76 ? -13.370 7.358 6.824 1.00 94.19 76 LEU A C 1
ATOM 561 O O . LEU A 1 76 ? -13.087 8.479 7.239 1.00 94.19 76 LEU A O 1
ATOM 565 N N . GLU A 1 77 ? -13.778 6.372 7.617 1.00 95.69 77 GLU A N 1
ATOM 566 C CA . GLU A 1 77 ? -13.896 6.440 9.071 1.00 95.69 77 GLU A CA 1
ATOM 567 C C . GLU A 1 77 ? -13.183 5.260 9.731 1.00 95.69 77 GLU A C 1
ATOM 569 O O . GLU A 1 77 ? -13.316 4.111 9.305 1.00 95.69 77 GLU A O 1
ATOM 574 N N . VAL A 1 78 ? -12.450 5.549 10.807 1.00 96.56 78 VAL A N 1
ATOM 575 C CA . VAL A 1 78 ? -11.870 4.535 11.691 1.00 96.56 78 VAL A CA 1
ATOM 576 C C . VAL A 1 78 ? -12.871 4.238 12.795 1.00 96.56 78 VAL A C 1
ATOM 578 O O . VAL A 1 78 ? -13.281 5.142 13.529 1.00 96.56 78 VAL A O 1
ATOM 581 N N . THR A 1 79 ? -13.240 2.971 12.931 1.00 96.62 79 THR A N 1
ATOM 582 C CA . THR A 1 79 ? -14.091 2.487 14.021 1.00 96.62 79 THR A CA 1
ATOM 583 C C . THR A 1 79 ? -13.266 1.818 15.102 1.00 96.62 79 THR A C 1
ATOM 585 O O . THR A 1 79 ? -12.101 1.490 14.888 1.00 96.62 79 THR A O 1
ATOM 588 N N . LYS A 1 80 ? -13.871 1.619 16.270 1.00 96.81 80 LYS A N 1
ATOM 589 C CA . LYS A 1 80 ? -13.286 0.892 17.390 1.00 96.81 80 LYS A CA 1
ATOM 590 C C . LYS A 1 80 ? -14.335 0.044 18.091 1.00 96.81 80 LYS A C 1
ATOM 592 O O . LYS A 1 80 ? -15.454 0.520 18.275 1.00 96.81 80 LYS A O 1
ATOM 597 N N . ASP A 1 81 ? -13.982 -1.180 18.462 1.00 95.69 81 ASP A N 1
ATOM 598 C CA . ASP A 1 81 ? -14.840 -2.074 19.243 1.00 95.69 81 ASP A CA 1
ATOM 599 C C . ASP A 1 81 ? -14.559 -2.005 20.756 1.00 95.69 81 ASP A C 1
ATOM 601 O O . ASP A 1 81 ? -13.731 -1.226 21.233 1.00 95.69 81 ASP A O 1
ATOM 605 N N . LYS A 1 82 ? -15.265 -2.845 21.521 1.00 94.69 82 LYS A N 1
ATOM 606 C CA . LYS A 1 82 ? -15.093 -2.983 22.976 1.00 94.69 82 LYS A CA 1
ATOM 607 C C . LYS A 1 82 ? -13.718 -3.516 23.402 1.00 94.69 82 LYS A C 1
ATOM 609 O O . LYS A 1 82 ? -13.346 -3.346 24.555 1.00 94.69 82 LYS A O 1
ATOM 614 N N . ASN A 1 83 ? -12.983 -4.148 22.488 1.00 94.00 83 ASN A N 1
ATOM 615 C CA . ASN A 1 83 ? -11.655 -4.714 22.721 1.00 94.00 83 ASN A CA 1
ATOM 616 C C . ASN A 1 83 ? -10.540 -3.759 22.274 1.00 94.00 83 ASN A C 1
ATOM 618 O O . ASN A 1 83 ? -9.396 -4.180 22.116 1.00 94.00 83 ASN A O 1
ATOM 622 N N . GLU A 1 84 ? -10.869 -2.488 22.026 1.00 95.06 84 GLU A N 1
ATOM 623 C CA . GLU A 1 84 ? -9.945 -1.468 21.532 1.00 95.06 84 GLU A CA 1
ATOM 624 C C . GLU A 1 84 ? -9.389 -1.738 20.120 1.00 95.06 84 GLU A C 1
ATOM 626 O O . GLU A 1 84 ? -8.529 -0.991 19.641 1.00 95.06 84 GLU A O 1
ATOM 631 N N . GLN A 1 85 ? -9.902 -2.754 19.419 1.00 96.44 85 GLN A N 1
ATOM 632 C CA . GLN A 1 85 ? -9.512 -3.054 18.050 1.00 96.44 85 GLN A CA 1
ATOM 633 C C . GLN A 1 85 ? -10.196 -2.089 17.097 1.00 96.44 85 GLN A C 1
ATOM 635 O O . GLN A 1 85 ? -11.332 -1.661 17.301 1.00 96.44 85 GLN A O 1
ATOM 640 N N . ARG A 1 86 ? -9.490 -1.738 16.030 1.00 97.12 86 ARG A N 1
ATOM 641 C CA . ARG A 1 86 ? -9.902 -0.739 15.058 1.00 97.12 86 ARG A CA 1
ATOM 642 C C . ARG A 1 86 ? -10.298 -1.379 13.750 1.00 97.12 86 ARG A C 1
ATOM 644 O O . ARG A 1 86 ? -9.617 -2.283 13.262 1.00 97.12 86 ARG A O 1
ATOM 651 N N . GLY A 1 87 ? -11.400 -0.889 13.205 1.00 96.31 87 GLY A N 1
ATOM 652 C CA . GLY A 1 87 ? -11.895 -1.224 11.880 1.00 96.31 87 GLY A CA 1
ATOM 653 C C . GLY A 1 87 ? -11.815 -0.019 10.953 1.00 96.31 87 GLY A C 1
ATOM 654 O O . GLY A 1 87 ? -11.446 1.090 11.356 1.00 96.31 87 GLY A O 1
ATOM 655 N N . LEU A 1 88 ? -12.180 -0.242 9.699 1.00 95.62 88 LEU A N 1
ATOM 656 C CA . LEU A 1 88 ? -12.274 0.799 8.687 1.00 95.62 88 LEU A CA 1
ATOM 657 C C . LEU A 1 88 ? -13.619 0.666 7.986 1.00 95.62 88 LEU A C 1
ATOM 659 O O . LEU A 1 88 ? -14.018 -0.432 7.602 1.00 95.62 88 LEU A O 1
ATOM 663 N N . LYS A 1 89 ? -14.299 1.783 7.775 1.00 94.75 89 LYS A N 1
ATOM 664 C CA . LYS A 1 89 ? -15.547 1.830 7.015 1.00 94.75 89 LYS A CA 1
ATOM 665 C C . LYS A 1 89 ? -15.567 3.041 6.099 1.00 94.75 89 LYS A C 1
ATOM 667 O O . LYS A 1 89 ? -14.878 4.034 6.347 1.00 94.75 89 LYS A O 1
ATOM 672 N N . TRP A 1 90 ? -16.380 2.967 5.057 1.00 92.00 90 TRP A N 1
ATOM 673 C CA . TRP A 1 90 ? -16.734 4.156 4.297 1.00 92.00 90 TRP A CA 1
ATOM 674 C C . TRP A 1 90 ? -17.581 5.097 5.155 1.00 92.00 90 TRP A C 1
ATOM 676 O O . TRP A 1 90 ? -18.308 4.664 6.047 1.00 92.00 90 TRP A O 1
ATOM 686 N N . ILE A 1 91 ? -17.513 6.393 4.874 1.00 89.56 91 ILE A N 1
ATOM 687 C CA . ILE A 1 91 ? -18.481 7.362 5.391 1.00 89.56 91 ILE A CA 1
ATOM 688 C C . ILE A 1 91 ? -19.846 7.057 4.763 1.00 89.56 91 ILE A C 1
ATOM 690 O O . ILE A 1 91 ? -19.932 6.630 3.606 1.00 89.56 91 ILE A O 1
ATOM 694 N N . ALA A 1 92 ? -20.918 7.291 5.526 1.00 77.62 92 ALA A N 1
ATOM 695 C CA . ALA A 1 92 ? -22.301 7.014 5.130 1.00 77.62 92 ALA A CA 1
ATOM 696 C C . ALA A 1 92 ? -22.656 7.521 3.721 1.00 77.62 92 ALA A C 1
ATOM 698 O O . ALA A 1 92 ? -23.330 6.826 2.969 1.00 77.62 92 ALA A O 1
ATOM 699 N N . SER A 1 93 ? -22.137 8.687 3.335 1.00 74.69 93 SER A N 1
ATOM 700 C CA . SER A 1 93 ? -22.410 9.327 2.046 1.00 74.69 93 SER A CA 1
ATOM 701 C C . SER A 1 93 ? -21.805 8.634 0.819 1.00 74.69 93 SER A C 1
ATOM 703 O O . SER A 1 93 ? -22.222 8.951 -0.291 1.00 74.69 93 SER A O 1
ATOM 705 N N . ARG A 1 94 ? -20.828 7.725 0.972 1.00 69.69 94 ARG A N 1
ATOM 706 C CA . ARG A 1 94 ? -20.190 7.036 -0.170 1.00 69.69 94 ARG A CA 1
ATOM 707 C C . ARG A 1 94 ? -20.796 5.671 -0.473 1.00 69.69 94 ARG A C 1
ATOM 709 O O . ARG A 1 94 ? -21.198 5.422 -1.600 1.00 69.69 94 ARG A O 1
ATOM 716 N N . GLU A 1 95 ? -20.832 4.786 0.519 1.00 76.56 95 GLU A N 1
ATOM 717 C CA . GLU A 1 95 ? -21.299 3.399 0.355 1.00 76.56 95 GLU A CA 1
ATOM 718 C C . GLU A 1 95 ? -22.226 2.992 1.506 1.00 76.56 95 GLU A C 1
ATOM 720 O O . GLU A 1 95 ? -22.101 1.903 2.061 1.00 76.56 95 GLU A O 1
ATOM 725 N N . ASN A 1 96 ? -23.113 3.893 1.940 1.00 80.81 96 ASN A N 1
ATOM 726 C CA . ASN A 1 96 ? -24.022 3.670 3.074 1.00 80.81 96 ASN A CA 1
ATOM 727 C C . ASN A 1 96 ? -23.300 3.231 4.356 1.00 80.81 96 ASN A C 1
ATOM 729 O O . ASN A 1 96 ? -23.834 2.484 5.171 1.00 80.81 96 ASN A O 1
ATOM 733 N N . GLY A 1 97 ? -22.055 3.674 4.532 1.00 84.31 97 GLY A N 1
ATOM 734 C CA . GLY A 1 97 ? -21.286 3.357 5.726 1.00 84.31 97 GLY A CA 1
ATOM 735 C C . GLY A 1 97 ? -20.725 1.938 5.733 1.00 84.31 97 GLY A C 1
ATOM 736 O O . GLY A 1 97 ? -20.361 1.450 6.803 1.00 84.31 97 GLY A O 1
ATOM 737 N N . LYS A 1 98 ? -20.690 1.267 4.570 1.00 90.94 98 LYS A N 1
ATOM 738 C CA . LYS A 1 98 ? -20.237 -0.117 4.442 1.00 90.94 98 LYS A CA 1
ATOM 739 C C . LYS A 1 98 ? -18.880 -0.311 5.112 1.00 90.94 98 LYS A C 1
ATOM 741 O O . LYS A 1 98 ? -17.915 0.417 4.860 1.00 90.94 98 LYS A O 1
ATOM 746 N N . GLU A 1 99 ? -18.829 -1.330 5.958 1.00 92.31 99 GLU A N 1
ATOM 747 C CA . GLU A 1 99 ? -17.608 -1.776 6.606 1.00 92.31 99 GLU A CA 1
ATOM 748 C C . GLU A 1 99 ? -16.644 -2.356 5.565 1.00 92.31 99 GLU A C 1
ATOM 750 O O . GLU A 1 99 ? -17.013 -3.207 4.753 1.00 92.31 99 GLU A O 1
ATOM 755 N N . ILE A 1 100 ? -15.407 -1.864 5.586 1.00 92.62 100 ILE A N 1
ATOM 756 C CA . ILE A 1 100 ? -14.309 -2.333 4.735 1.00 92.62 100 ILE A CA 1
ATOM 757 C C . ILE A 1 100 ? -13.522 -3.394 5.499 1.00 92.62 100 ILE A C 1
ATOM 759 O O . ILE A 1 100 ? -13.254 -4.478 4.990 1.00 92.62 100 ILE A O 1
ATOM 763 N N . PHE A 1 101 ? -13.184 -3.077 6.748 1.00 94.00 101 PHE A N 1
ATOM 764 C CA . PHE A 1 101 ? -12.537 -3.979 7.678 1.00 94.00 101 PHE A CA 1
ATOM 765 C C . PHE A 1 101 ? -13.284 -3.971 8.997 1.00 94.00 101 PHE A C 1
ATOM 767 O O . PHE A 1 101 ? -13.453 -2.914 9.613 1.00 94.00 101 PHE A O 1
ATOM 774 N N . ARG A 1 102 ? -13.625 -5.171 9.467 1.00 92.81 102 ARG A N 1
ATOM 775 C CA . ARG A 1 102 ? -13.979 -5.376 10.868 1.00 92.81 102 ARG A CA 1
ATOM 776 C C . ARG A 1 102 ? -12.841 -4.912 11.777 1.00 92.81 102 ARG A C 1
ATOM 778 O O . ARG A 1 102 ? -11.684 -4.924 11.343 1.00 92.81 102 ARG A O 1
ATOM 785 N N . PRO A 1 103 ? -13.152 -4.526 13.024 1.00 92.69 103 PRO A N 1
ATOM 786 C CA . PRO A 1 103 ? -12.161 -4.352 14.073 1.00 92.69 103 PRO A CA 1
ATOM 787 C C . PRO A 1 103 ? -11.165 -5.517 14.107 1.00 92.69 103 PRO A C 1
ATOM 789 O O . PRO A 1 103 ? -11.546 -6.647 14.385 1.00 92.69 103 PRO A O 1
ATOM 792 N N . GLN A 1 104 ? -9.919 -5.238 13.722 1.00 95.81 104 GLN A N 1
ATOM 793 C CA . GLN A 1 104 ? -8.817 -6.215 13.697 1.00 95.81 104 GLN A CA 1
ATOM 794 C C . GLN A 1 104 ? -7.432 -5.565 13.841 1.00 95.81 104 GLN A C 1
ATOM 796 O O . GLN A 1 104 ? -6.434 -6.250 14.056 1.00 95.81 104 GLN A O 1
ATOM 801 N N . PHE A 1 105 ? -7.340 -4.239 13.703 1.00 97.31 105 PHE A N 1
ATOM 802 C CA . PHE A 1 105 ? -6.079 -3.510 13.809 1.00 97.31 105 PHE A CA 1
ATOM 803 C C . PHE A 1 105 ? -5.927 -2.927 15.210 1.00 97.31 105 PHE A C 1
ATOM 805 O O . PHE A 1 105 ? -6.857 -2.339 15.749 1.00 97.31 105 PHE A O 1
ATOM 812 N N . SER A 1 106 ? -4.735 -2.989 15.786 1.00 97.00 106 SER A N 1
ATOM 813 C CA . SER A 1 106 ? -4.441 -2.247 17.018 1.00 97.00 106 SER A CA 1
ATOM 814 C C . SER A 1 106 ? -4.384 -0.732 16.760 1.00 97.00 106 SER A C 1
ATOM 816 O O . SER A 1 106 ? -4.784 0.084 17.598 1.00 97.00 106 SER A O 1
ATOM 818 N N . LYS A 1 107 ? -3.943 -0.333 15.559 1.00 97.62 107 LYS A N 1
ATOM 819 C CA . LYS A 1 107 ? -3.856 1.067 15.137 1.00 97.62 107 LYS A CA 1
ATOM 820 C C . LYS A 1 107 ? -4.055 1.208 13.631 1.00 97.62 107 LYS A C 1
ATOM 822 O O . LYS A 1 107 ? -3.563 0.394 12.863 1.00 97.62 107 LYS A O 1
ATOM 827 N N . ILE A 1 108 ? -4.738 2.273 13.211 1.00 97.75 108 ILE A N 1
ATOM 828 C CA . ILE A 1 108 ? -4.815 2.702 11.808 1.00 97.75 108 ILE A CA 1
ATOM 829 C C . ILE A 1 108 ? -4.291 4.134 11.743 1.00 97.75 108 ILE A C 1
ATOM 831 O O . ILE A 1 108 ? -4.809 5.017 12.432 1.00 97.75 108 ILE A O 1
ATOM 835 N N . HIS A 1 109 ? -3.267 4.371 10.928 1.00 97.06 109 HIS A N 1
ATOM 836 C CA . HIS A 1 109 ? -2.621 5.671 10.765 1.00 97.06 109 HIS A CA 1
ATOM 837 C C . HIS A 1 109 ? -3.290 6.458 9.634 1.00 97.06 109 HIS A C 1
ATOM 839 O O . HIS A 1 109 ? -2.658 6.793 8.638 1.00 97.06 109 HIS A O 1
ATOM 845 N N . ILE A 1 110 ? -4.585 6.756 9.779 1.00 95.88 110 ILE A N 1
ATOM 846 C CA . ILE A 1 110 ? -5.376 7.399 8.715 1.00 95.88 110 ILE A CA 1
ATOM 847 C C . ILE A 1 110 ? -4.840 8.787 8.312 1.00 95.88 110 ILE A C 1
ATOM 849 O O . ILE A 1 110 ? -4.962 9.193 7.161 1.00 95.88 110 ILE A O 1
ATOM 853 N N . GLU A 1 111 ? -4.175 9.491 9.232 1.00 95.81 111 GLU A N 1
ATOM 854 C CA . GLU A 1 111 ? -3.483 10.764 8.969 1.00 95.81 111 GLU A CA 1
ATOM 855 C C . GLU A 1 111 ? -2.286 10.625 8.019 1.00 95.81 111 GLU A C 1
ATOM 857 O O . GLU A 1 111 ? -1.853 11.598 7.413 1.00 95.81 111 GLU A O 1
ATOM 862 N N . GLN A 1 112 ? -1.755 9.411 7.881 1.00 96.12 112 GLN A N 1
ATOM 863 C CA . GLN A 1 112 ? -0.647 9.076 6.989 1.00 96.12 112 GLN A CA 1
ATOM 864 C C . GLN A 1 112 ? -1.145 8.482 5.667 1.00 96.12 112 GLN A C 1
ATOM 866 O O . GLN A 1 112 ? -0.377 7.833 4.954 1.00 96.12 112 GLN A O 1
ATOM 871 N N . TYR A 1 113 ? -2.427 8.675 5.337 1.00 94.69 113 TYR A N 1
ATOM 872 C CA . TYR A 1 113 ? -2.950 8.310 4.031 1.00 94.69 113 TYR A CA 1
ATOM 873 C C . TYR A 1 113 ? -2.147 9.003 2.930 1.00 94.69 113 TYR A C 1
ATOM 875 O O . TYR A 1 113 ? -2.085 10.231 2.855 1.00 94.69 113 TYR A O 1
ATOM 883 N N . ASN A 1 114 ? -1.550 8.203 2.057 1.00 92.88 114 ASN A N 1
ATOM 884 C CA . ASN A 1 114 ? -0.748 8.689 0.953 1.00 92.88 114 ASN A CA 1
ATOM 885 C C . ASN A 1 114 ? -0.927 7.761 -0.245 1.00 92.88 114 ASN A C 1
ATOM 887 O O . ASN A 1 114 ? -0.669 6.561 -0.151 1.00 92.88 114 ASN A O 1
ATOM 891 N N . LYS A 1 115 ? -1.357 8.329 -1.380 1.00 91.38 115 LYS A N 1
ATOM 892 C CA . LYS A 1 115 ? -1.448 7.626 -2.671 1.00 91.38 115 LYS A CA 1
ATOM 893 C C . LYS A 1 115 ? -2.166 6.266 -2.570 1.00 91.38 115 LYS A C 1
ATOM 895 O O . LYS A 1 115 ? -1.656 5.249 -3.035 1.00 91.38 115 LYS A O 1
ATOM 900 N N . GLY A 1 116 ? -3.346 6.254 -1.944 1.00 91.25 116 GLY A N 1
ATOM 901 C CA . GLY A 1 116 ? -4.228 5.082 -1.913 1.00 91.25 116 GLY A CA 1
ATOM 902 C C . GLY A 1 116 ? -3.948 4.083 -0.793 1.00 91.25 116 GLY A C 1
ATOM 903 O O . GLY A 1 116 ? -4.693 3.111 -0.655 1.00 91.25 116 GLY A O 1
ATOM 904 N N . LEU A 1 117 ? -2.911 4.317 0.013 1.00 95.31 117 LEU A N 1
ATOM 905 C CA . LEU A 1 117 ? -2.474 3.434 1.088 1.00 95.31 117 LEU A CA 1
ATOM 906 C C . LEU A 1 117 ? -2.381 4.191 2.412 1.00 95.31 117 LEU A C 1
ATOM 908 O O . LEU A 1 117 ? -2.071 5.381 2.442 1.00 95.31 117 LEU A O 1
ATOM 912 N N . MET A 1 118 ? -2.608 3.485 3.515 1.00 96.38 118 MET A N 1
ATOM 913 C CA . MET A 1 118 ? -2.312 3.977 4.859 1.00 96.38 118 MET A CA 1
ATOM 914 C C . MET A 1 118 ? -1.678 2.872 5.714 1.00 96.38 118 MET A C 1
ATOM 916 O O . MET A 1 118 ? -2.071 1.710 5.580 1.00 96.38 118 MET A O 1
ATOM 920 N N . PRO A 1 119 ? -0.720 3.195 6.595 1.00 98.06 119 PRO A N 1
ATOM 921 C CA . PRO A 1 119 ? -0.158 2.220 7.521 1.00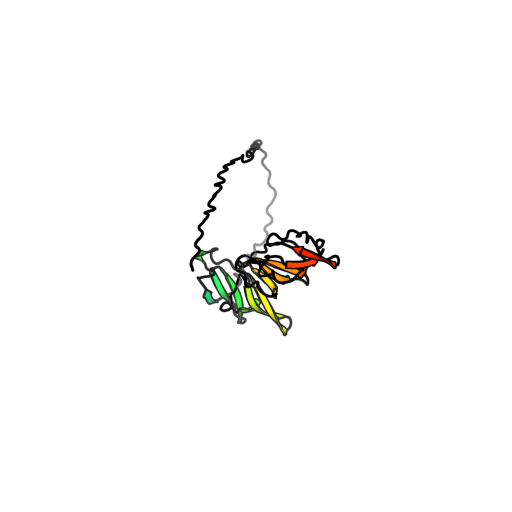 98.06 119 PRO A CA 1
ATOM 922 C C . PRO A 1 119 ? -1.162 1.798 8.603 1.00 98.06 119 PRO A C 1
ATOM 924 O O . PRO A 1 119 ? -1.983 2.598 9.065 1.00 98.06 119 PRO A O 1
ATOM 927 N N . ALA A 1 120 ? -1.072 0.549 9.042 1.00 98.25 120 ALA A N 1
ATOM 928 C CA . ALA A 1 120 ? -1.833 0.008 10.159 1.00 98.25 120 ALA A CA 1
ATOM 929 C C . ALA A 1 120 ? -0.999 -1.021 10.932 1.00 98.25 120 ALA A C 1
ATOM 931 O O . ALA A 1 120 ? -0.188 -1.736 10.349 1.00 98.25 120 ALA A O 1
ATOM 932 N N . ASP A 1 121 ? -1.232 -1.116 12.236 1.00 98.12 121 ASP A N 1
ATOM 933 C CA . ASP A 1 121 ? -0.583 -2.091 13.109 1.00 98.12 121 ASP A CA 1
ATOM 934 C C . ASP A 1 121 ? -1.560 -3.238 13.381 1.00 98.12 121 ASP A C 1
ATOM 936 O O . ASP A 1 121 ? -2.615 -3.025 13.990 1.00 98.12 121 ASP A O 1
ATOM 940 N N . ILE A 1 122 ? -1.206 -4.458 12.984 1.00 96.00 122 ILE A N 1
ATOM 941 C CA . ILE A 1 122 ? -1.944 -5.680 13.329 1.00 96.00 122 ILE A CA 1
ATOM 942 C C . ILE A 1 122 ? -1.183 -6.465 14.401 1.00 96.00 122 ILE A C 1
ATOM 944 O O . ILE A 1 122 ? 0.047 -6.510 14.383 1.00 96.00 122 ILE A O 1
ATOM 948 N N . ASP A 1 123 ? -1.905 -7.066 15.344 1.00 95.00 123 ASP A N 1
ATOM 949 C CA . ASP A 1 123 ? -1.327 -7.985 16.325 1.00 95.00 123 ASP A CA 1
ATOM 950 C C . ASP A 1 123 ? -1.510 -9.424 15.833 1.00 95.00 123 ASP A C 1
ATOM 952 O O . ASP A 1 123 ? -2.632 -9.882 15.614 1.00 95.00 123 ASP A O 1
ATOM 956 N N . ILE A 1 124 ? -0.400 -10.128 15.621 1.00 91.44 124 ILE A N 1
ATOM 957 C CA . ILE A 1 124 ? -0.392 -11.533 15.227 1.00 91.44 124 ILE A CA 1
ATOM 958 C C . ILE A 1 124 ? 0.315 -12.309 16.333 1.00 91.44 124 ILE A C 1
ATOM 960 O O . ILE A 1 124 ? 1.542 -12.305 16.422 1.00 91.44 124 ILE A O 1
ATOM 964 N N . LYS A 1 125 ? -0.467 -13.008 17.164 1.00 92.81 125 LYS A N 1
ATOM 965 C CA . LYS A 1 125 ? 0.033 -13.844 18.272 1.00 92.81 125 LYS A CA 1
ATOM 966 C C . LYS A 1 125 ? 0.917 -13.072 19.271 1.00 92.81 125 LYS A C 1
ATOM 968 O O . LYS A 1 125 ? 1.933 -13.592 19.717 1.00 92.81 125 LYS A O 1
ATOM 973 N N . GLY A 1 126 ? 0.551 -11.836 19.606 1.00 92.81 126 GLY A N 1
ATOM 974 C CA . GLY A 1 126 ? 1.301 -10.967 20.519 1.00 92.81 126 GLY A CA 1
ATOM 975 C C . GLY A 1 126 ? 2.436 -10.189 19.849 1.00 92.81 126 GLY A C 1
ATOM 976 O O . GLY A 1 126 ? 3.143 -9.433 20.517 1.00 92.81 126 GLY A O 1
ATOM 977 N N . HIS A 1 127 ? 2.628 -10.351 18.538 1.00 93.44 127 HIS A N 1
ATOM 978 C CA . HIS A 1 127 ? 3.631 -9.623 17.773 1.00 93.44 127 HIS A CA 1
ATOM 979 C C . HIS A 1 127 ? 2.968 -8.558 16.907 1.00 93.44 127 HIS A C 1
ATOM 981 O O . HIS A 1 127 ? 2.189 -8.857 16.000 1.00 93.44 127 HIS A O 1
ATOM 987 N N . LYS A 1 128 ? 3.329 -7.296 17.154 1.00 95.19 128 LYS A N 1
ATOM 988 C CA . LYS A 1 128 ? 2.897 -6.177 16.316 1.00 95.19 128 LYS A CA 1
ATOM 989 C C . LYS A 1 128 ? 3.608 -6.232 14.966 1.00 95.19 128 LYS A C 1
ATOM 991 O O . LYS A 1 128 ? 4.837 -6.213 14.909 1.00 95.19 128 LYS A O 1
ATOM 996 N N . LYS A 1 129 ? 2.831 -6.255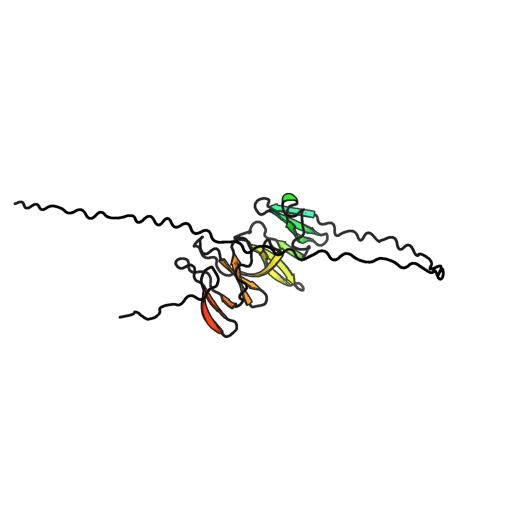 13.886 1.00 96.75 129 LYS A N 1
ATOM 997 C CA . LYS A 1 129 ? 3.299 -6.167 12.501 1.00 96.75 129 LYS A CA 1
ATOM 998 C C . LYS A 1 129 ? 2.732 -4.900 11.867 1.00 96.75 129 LYS A C 1
ATOM 1000 O O . LYS A 1 129 ? 1.522 -4.682 11.890 1.00 96.75 129 LYS A O 1
ATOM 1005 N N . LEU A 1 130 ? 3.611 -4.093 11.275 1.00 97.69 130 LEU A N 1
ATOM 1006 C CA . LEU A 1 130 ? 3.205 -2.988 10.414 1.00 97.69 130 LEU A CA 1
ATOM 1007 C C . LEU A 1 130 ? 2.737 -3.555 9.070 1.00 97.69 130 LEU A C 1
ATOM 1009 O O . LEU A 1 130 ? 3.453 -4.329 8.434 1.00 97.69 130 LEU A O 1
ATOM 1013 N N . VAL A 1 131 ? 1.547 -3.157 8.644 1.00 97.94 131 VAL A N 1
ATOM 1014 C CA . VAL A 1 131 ? 0.969 -3.458 7.333 1.00 97.94 131 VAL A CA 1
ATOM 1015 C C . VAL A 1 131 ? 0.481 -2.170 6.676 1.00 97.94 131 VAL A C 1
ATOM 1017 O O . VAL A 1 131 ? 0.415 -1.112 7.300 1.00 97.94 131 VAL A O 1
ATOM 1020 N N . TYR A 1 132 ? 0.119 -2.256 5.405 1.00 97.56 132 TYR A N 1
ATOM 1021 C CA . TYR A 1 132 ? -0.443 -1.153 4.640 1.00 97.56 132 TYR A CA 1
ATOM 1022 C C . TYR A 1 132 ? -1.803 -1.565 4.120 1.00 97.56 132 TYR A C 1
ATOM 1024 O O . TYR A 1 132 ? -1.938 -2.606 3.487 1.00 97.56 132 TYR A O 1
ATOM 1032 N N . ILE A 1 133 ? -2.814 -0.750 4.378 1.00 96.25 133 ILE A N 1
ATOM 1033 C CA . ILE A 1 133 ? -4.174 -1.029 3.942 1.00 96.25 133 ILE A CA 1
ATOM 1034 C C . ILE A 1 133 ? -4.584 -0.050 2.852 1.00 96.25 133 ILE A C 1
ATOM 1036 O O . ILE A 1 133 ? -4.280 1.143 2.913 1.00 96.25 133 ILE A O 1
ATOM 1040 N N . SER A 1 134 ? -5.264 -0.566 1.836 1.00 93.81 134 SER A N 1
ATOM 1041 C CA . SER A 1 134 ? -5.879 0.249 0.793 1.00 93.81 134 SER A CA 1
ATOM 1042 C C . SER A 1 134 ? -7.292 0.656 1.183 1.00 93.81 134 SER A C 1
ATOM 1044 O O . SER A 1 134 ? -7.968 -0.018 1.963 1.00 93.81 134 SER A O 1
ATOM 1046 N N . VAL A 1 135 ? -7.785 1.715 0.547 1.00 88.38 135 VAL A N 1
ATOM 1047 C CA . VAL A 1 135 ? -9.181 2.155 0.692 1.00 88.38 135 VAL A CA 1
ATOM 1048 C C . VAL A 1 135 ? -10.193 1.107 0.211 1.00 88.38 135 VAL A C 1
ATOM 1050 O O . VAL A 1 135 ? -11.372 1.220 0.507 1.00 88.38 135 VAL A O 1
ATOM 1053 N N . ARG A 1 136 ? -9.754 0.075 -0.521 1.00 86.62 136 ARG A N 1
ATOM 1054 C CA . ARG A 1 136 ? -10.616 -0.998 -1.042 1.00 86.62 136 ARG A CA 1
ATOM 1055 C C . ARG A 1 136 ? -10.677 -2.241 -0.163 1.00 86.62 136 ARG A C 1
ATOM 1057 O O . ARG A 1 136 ? -11.322 -3.210 -0.550 1.00 86.62 136 ARG A O 1
ATOM 1064 N N . GLY A 1 137 ? -10.013 -2.233 0.987 1.00 90.19 137 GLY A N 1
ATOM 1065 C CA . GLY A 1 137 ? -10.037 -3.384 1.885 1.00 90.19 137 GLY A CA 1
ATOM 1066 C C . GLY A 1 137 ? -8.988 -4.447 1.576 1.00 90.19 137 GLY A C 1
ATOM 1067 O O . GLY A 1 137 ? -9.141 -5.595 1.978 1.00 90.19 137 GLY A O 1
ATOM 1068 N N . GLU A 1 138 ? -7.905 -4.087 0.886 1.00 93.25 138 GLU A N 1
ATOM 1069 C CA . GLU A 1 138 ? -6.741 -4.971 0.754 1.00 93.25 138 GLU A CA 1
ATOM 1070 C C . GLU A 1 138 ? -5.633 -4.602 1.739 1.00 93.25 138 GLU A C 1
ATOM 1072 O O . GLU A 1 138 ? -5.391 -3.416 1.968 1.00 93.25 138 GLU A O 1
ATOM 1077 N N . ILE A 1 139 ? -4.960 -5.622 2.278 1.00 95.31 139 ILE A N 1
ATOM 1078 C CA . ILE A 1 139 ? -3.819 -5.520 3.196 1.00 95.31 139 ILE A CA 1
ATOM 1079 C C . ILE A 1 139 ? -2.546 -5.941 2.451 1.00 95.31 139 ILE A C 1
ATOM 1081 O O . ILE A 1 139 ? -2.543 -6.945 1.737 1.00 95.31 139 ILE A O 1
ATOM 1085 N N . TYR A 1 140 ? -1.476 -5.179 2.645 1.00 96.25 140 TYR A N 1
ATOM 1086 C CA . TYR A 1 140 ? -0.157 -5.359 2.051 1.00 96.25 140 TYR 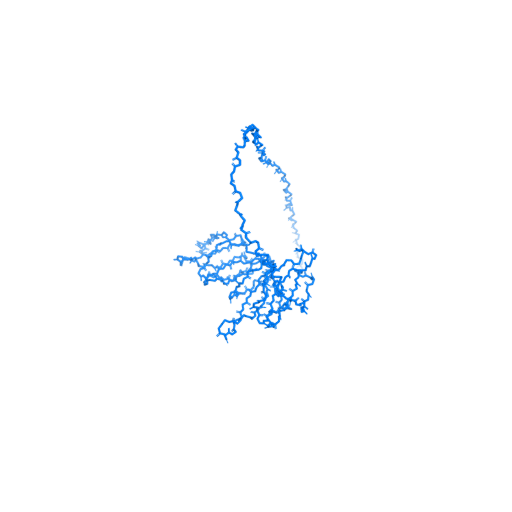A CA 1
ATOM 1087 C C . TYR A 1 140 ? 0.909 -5.381 3.138 1.00 96.25 140 TYR A C 1
ATOM 1089 O O . TYR A 1 140 ? 0.826 -4.663 4.133 1.00 96.25 140 TYR A O 1
ATOM 1097 N N . GLU A 1 141 ? 1.937 -6.189 2.937 1.00 96.88 141 GLU A N 1
ATOM 1098 C CA . GLU A 1 141 ? 2.999 -6.395 3.919 1.00 96.88 141 GLU A CA 1
ATOM 1099 C C . GLU A 1 141 ? 4.131 -5.384 3.766 1.00 96.88 141 GLU A C 1
ATOM 1101 O O . GLU A 1 141 ? 4.769 -5.012 4.747 1.00 96.88 141 GLU A O 1
ATOM 1106 N N . LYS A 1 142 ? 4.388 -4.942 2.530 1.00 96.75 142 LYS A N 1
ATOM 1107 C CA . LYS A 1 142 ? 5.428 -3.959 2.209 1.00 96.75 142 LYS A CA 1
ATOM 1108 C C . LYS A 1 142 ? 4.975 -3.038 1.090 1.00 96.75 142 LYS A C 1
ATOM 1110 O O . LYS A 1 142 ? 4.190 -3.432 0.228 1.00 96.75 142 LYS A O 1
ATOM 1115 N N . ILE A 1 143 ? 5.553 -1.844 1.069 1.00 96.81 143 ILE A N 1
ATOM 1116 C CA . ILE A 1 143 ? 5.490 -0.917 -0.061 1.00 96.81 143 ILE A CA 1
ATOM 1117 C C . ILE A 1 143 ? 6.917 -0.631 -0.515 1.00 96.81 143 ILE A C 1
ATOM 1119 O O . ILE A 1 143 ? 7.826 -0.555 0.312 1.00 96.81 143 ILE A O 1
ATOM 1123 N N . GLY A 1 144 ? 7.126 -0.483 -1.817 1.00 95.69 144 GLY A N 1
ATOM 1124 C CA . GLY A 1 144 ? 8.361 0.087 -2.337 1.00 95.69 144 GLY A CA 1
ATOM 1125 C C . GLY A 1 144 ? 8.255 1.600 -2.501 1.00 95.69 144 GLY A C 1
ATOM 1126 O O . GLY A 1 144 ? 7.270 2.235 -2.121 1.00 95.69 144 GLY A O 1
ATOM 1127 N N . ASN A 1 145 ? 9.293 2.186 -3.091 1.00 94.94 145 ASN A N 1
ATOM 1128 C CA . ASN A 1 145 ? 9.354 3.628 -3.282 1.00 94.94 145 ASN A CA 1
ATOM 1129 C C . ASN A 1 145 ? 8.329 4.100 -4.316 1.00 94.94 145 ASN A C 1
ATOM 1131 O O . ASN A 1 145 ? 8.096 3.459 -5.344 1.00 94.94 145 ASN A O 1
ATOM 1135 N N . PHE A 1 146 ? 7.759 5.273 -4.061 1.00 93.00 146 PHE A N 1
ATOM 1136 C CA . PHE A 1 146 ? 6.957 5.979 -5.045 1.00 93.00 146 PHE A CA 1
ATOM 1137 C C . PHE A 1 146 ? 7.865 6.626 -6.088 1.00 93.00 146 PHE A C 1
ATOM 1139 O O . PHE A 1 146 ? 8.881 7.225 -5.733 1.00 93.00 146 PHE A O 1
ATOM 1146 N N . SER A 1 147 ? 7.452 6.591 -7.355 1.00 90.94 147 SER A N 1
ATOM 1147 C CA . SER A 1 147 ? 8.028 7.501 -8.345 1.00 90.94 147 SER A CA 1
ATOM 1148 C C . SER A 1 147 ? 7.727 8.949 -7.942 1.00 90.94 147 SER A C 1
ATOM 1150 O O . SER A 1 147 ? 6.622 9.251 -7.460 1.00 90.94 147 SER A O 1
ATOM 1152 N N . LYS A 1 148 ? 8.705 9.843 -8.125 1.00 89.38 148 LYS A N 1
ATOM 1153 C CA . LYS A 1 148 ? 8.490 11.290 -7.982 1.00 89.38 148 LYS A CA 1
ATOM 1154 C C . LYS A 1 148 ? 7.772 11.874 -9.190 1.00 89.38 148 LYS A C 1
ATOM 1156 O O . LYS A 1 148 ? 7.160 12.929 -9.058 1.00 89.38 148 LYS A O 1
ATOM 1161 N N . ASN A 1 149 ? 7.804 11.181 -10.329 1.00 89.88 149 ASN A N 1
ATOM 1162 C CA . ASN A 1 149 ? 7.034 11.587 -11.488 1.00 89.88 149 ASN A CA 1
ATOM 1163 C C . ASN A 1 149 ? 5.533 11.317 -11.226 1.00 89.88 149 ASN A C 1
ATOM 1165 O O . ASN A 1 149 ? 5.141 10.160 -11.014 1.00 89.88 149 ASN A O 1
ATOM 1169 N N . PRO A 1 150 ? 4.683 12.365 -11.219 1.00 85.69 150 PRO A N 1
ATOM 1170 C CA . PRO A 1 150 ? 3.252 12.231 -10.972 1.00 85.69 150 PRO A CA 1
ATOM 1171 C C . PRO A 1 150 ? 2.507 11.469 -12.074 1.00 85.69 150 PRO A C 1
ATOM 1173 O O . PRO A 1 150 ? 1.377 11.054 -11.825 1.00 85.69 150 PRO A O 1
ATOM 1176 N N . ASP A 1 151 ? 3.110 11.247 -13.243 1.00 88.50 151 ASP A N 1
ATOM 1177 C CA . ASP A 1 151 ? 2.482 10.566 -14.378 1.00 88.50 151 ASP A CA 1
ATOM 1178 C C . ASP A 1 151 ? 2.587 9.041 -14.294 1.00 88.50 151 ASP A C 1
ATOM 1180 O O . ASP A 1 151 ? 1.697 8.334 -14.771 1.00 88.50 151 ASP A O 1
ATOM 1184 N N . CYS A 1 152 ? 3.607 8.499 -13.616 1.00 88.25 152 CYS A N 1
ATOM 1185 C CA . CYS A 1 152 ? 3.779 7.047 -13.539 1.00 88.25 152 CYS A CA 1
ATOM 1186 C C . CYS A 1 152 ? 2.713 6.374 -12.648 1.00 88.25 152 CYS A C 1
ATOM 1188 O O . CYS A 1 152 ? 2.429 5.193 -12.834 1.00 88.25 152 CYS A O 1
ATOM 1190 N N . LYS A 1 153 ? 2.112 7.123 -11.702 1.00 90.44 153 LYS A N 1
ATOM 1191 C CA . LYS A 1 153 ? 0.951 6.790 -10.832 1.00 90.44 153 LYS A CA 1
ATOM 1192 C C . LYS A 1 153 ? 0.867 5.357 -10.296 1.00 90.44 153 LYS A C 1
ATOM 1194 O O . LYS A 1 153 ? -0.234 4.875 -10.036 1.00 90.44 153 LYS A O 1
ATOM 1199 N N . LEU A 1 154 ? 1.998 4.680 -10.121 1.00 92.75 154 LEU A N 1
ATOM 1200 C CA . LEU A 1 154 ? 2.074 3.288 -9.694 1.00 92.75 154 LEU A CA 1
ATOM 1201 C C . LEU A 1 154 ? 3.097 3.121 -8.576 1.00 92.75 154 LEU A C 1
ATOM 1203 O O . LEU A 1 154 ? 4.156 3.752 -8.582 1.00 92.75 154 LEU A O 1
ATOM 1207 N N . VAL A 1 155 ? 2.776 2.249 -7.625 1.00 95.06 155 VAL A N 1
ATOM 1208 C CA . VAL A 1 155 ? 3.652 1.876 -6.513 1.00 95.06 155 VAL A CA 1
ATOM 1209 C C . VAL A 1 155 ? 3.726 0.351 -6.403 1.00 95.06 155 VAL A C 1
ATOM 1211 O O . VAL A 1 155 ? 2.682 -0.309 -6.461 1.00 95.06 155 VAL A O 1
ATOM 1214 N N . PRO A 1 156 ? 4.932 -0.232 -6.285 1.00 96.31 156 PRO A N 1
ATOM 1215 C CA . PRO A 1 156 ? 5.073 -1.651 -6.006 1.00 96.31 156 PRO A CA 1
ATOM 1216 C C . PRO A 1 156 ? 4.680 -1.932 -4.552 1.00 96.31 156 PRO A C 1
ATOM 1218 O O . PRO A 1 156 ? 5.121 -1.243 -3.633 1.00 96.31 156 PRO A O 1
ATOM 1221 N N . VAL A 1 157 ? 3.879 -2.966 -4.334 1.00 96.44 157 VAL A N 1
ATOM 1222 C CA . VAL A 1 157 ? 3.502 -3.455 -3.003 1.00 96.44 157 VAL A CA 1
ATOM 1223 C C . VAL A 1 157 ? 3.655 -4.966 -2.936 1.00 96.44 157 VAL A C 1
ATOM 1225 O O . VAL A 1 157 ? 3.562 -5.641 -3.961 1.00 96.44 157 VAL A O 1
ATOM 1228 N N . GLN A 1 158 ? 3.892 -5.492 -1.738 1.00 96.94 158 GLN A N 1
ATOM 1229 C CA . GLN A 1 158 ? 4.039 -6.924 -1.498 1.00 96.94 158 GLN A CA 1
ATOM 1230 C C . GLN A 1 158 ? 2.825 -7.474 -0.746 1.00 96.94 158 GLN A C 1
ATOM 1232 O O . GLN A 1 158 ? 2.396 -6.889 0.251 1.00 96.94 158 GLN A O 1
ATOM 1237 N N . LYS A 1 159 ? 2.289 -8.599 -1.217 1.00 94.56 159 LYS A N 1
ATOM 1238 C CA . LYS A 1 159 ? 1.227 -9.381 -0.572 1.00 94.56 159 LYS A CA 1
ATOM 1239 C C . LYS A 1 159 ? 1.484 -10.852 -0.873 1.00 94.56 159 LYS A C 1
ATOM 1241 O O . LYS A 1 159 ? 1.757 -11.170 -2.025 1.00 94.56 159 LYS A O 1
ATOM 1246 N N . ASP A 1 160 ? 1.401 -11.711 0.137 1.00 93.62 160 ASP A N 1
ATOM 1247 C CA . ASP A 1 160 ? 1.616 -13.158 0.002 1.00 93.62 160 ASP A CA 1
ATOM 1248 C C . ASP A 1 160 ? 2.951 -13.482 -0.703 1.00 93.62 160 ASP A C 1
ATOM 1250 O O . ASP A 1 160 ? 2.997 -14.202 -1.698 1.00 93.62 160 ASP A O 1
ATOM 1254 N N . ASP A 1 161 ? 4.035 -12.848 -0.239 1.00 94.75 161 ASP A N 1
ATOM 1255 C CA . ASP A 1 161 ? 5.402 -12.942 -0.777 1.00 94.75 161 ASP A CA 1
ATOM 1256 C C . ASP A 1 161 ? 5.620 -12.491 -2.233 1.00 94.75 161 ASP A C 1
ATOM 1258 O O . ASP A 1 161 ? 6.768 -12.363 -2.670 1.00 94.75 161 ASP A O 1
ATOM 1262 N N . VAL A 1 162 ? 4.570 -12.122 -2.967 1.00 96.44 162 VAL A N 1
ATOM 1263 C CA . VAL A 1 162 ? 4.669 -11.610 -4.338 1.00 96.44 162 VAL A CA 1
ATOM 1264 C C . VAL A 1 162 ? 4.511 -10.096 -4.403 1.00 96.44 162 VAL A C 1
ATOM 1266 O O . VAL A 1 162 ? 3.778 -9.471 -3.635 1.00 96.44 162 VAL A O 1
ATOM 1269 N N . TRP A 1 163 ? 5.206 -9.491 -5.359 1.00 97.25 163 TRP A N 1
ATOM 1270 C CA . TRP A 1 163 ? 5.091 -8.077 -5.678 1.00 97.25 163 TRP A CA 1
ATOM 1271 C C . TRP A 1 163 ? 4.037 -7.835 -6.756 1.00 97.25 163 TRP A C 1
ATOM 1273 O O . TRP A 1 163 ? 3.924 -8.582 -7.725 1.00 97.25 163 TRP A O 1
ATOM 1283 N N . LEU A 1 164 ? 3.292 -6.748 -6.610 1.00 94.94 164 LEU A N 1
ATOM 1284 C CA . LEU A 1 164 ? 2.289 -6.262 -7.556 1.00 94.94 164 LEU A CA 1
ATOM 1285 C C . LEU A 1 164 ? 2.323 -4.730 -7.606 1.00 94.94 164 LEU A C 1
ATOM 1287 O O . LEU A 1 164 ? 2.988 -4.100 -6.787 1.00 94.94 164 LEU A O 1
ATOM 1291 N N . TYR A 1 165 ? 1.593 -4.126 -8.544 1.00 94.75 165 TYR A N 1
ATOM 1292 C CA . TYR A 1 165 ? 1.496 -2.668 -8.646 1.00 94.75 165 TYR A CA 1
ATOM 1293 C C . TYR A 1 165 ? 0.081 -2.162 -8.385 1.00 94.75 165 TYR A C 1
ATOM 1295 O O . TYR A 1 165 ? -0.892 -2.596 -9.014 1.00 94.75 165 TYR A O 1
ATOM 1303 N N . LEU A 1 166 ? -0.001 -1.182 -7.489 1.00 93.12 166 LEU A N 1
ATOM 1304 C CA . LEU A 1 166 ? -1.203 -0.409 -7.210 1.00 93.12 166 LEU A CA 1
ATOM 1305 C C . LEU A 1 166 ? -1.110 0.962 -7.851 1.00 93.12 166 LEU A C 1
ATOM 1307 O O . LEU A 1 166 ? -0.035 1.562 -7.866 1.00 93.12 166 LEU A O 1
ATOM 1311 N N . ASN A 1 167 ? -2.241 1.479 -8.324 1.00 90.44 167 ASN A N 1
ATOM 1312 C CA . ASN A 1 167 ? -2.318 2.893 -8.654 1.00 90.44 167 ASN A CA 1
ATOM 1313 C C . ASN A 1 167 ? -2.417 3.760 -7.383 1.00 90.44 167 ASN A C 1
ATOM 1315 O O . ASN A 1 167 ? -2.705 3.265 -6.293 1.00 90.44 167 ASN A O 1
ATOM 1319 N N . PHE A 1 168 ? -2.214 5.071 -7.524 1.00 90.19 168 PHE A N 1
ATOM 1320 C CA . PHE A 1 168 ? -2.294 6.019 -6.399 1.00 90.19 168 PHE A CA 1
ATOM 1321 C C . PHE A 1 168 ? -3.712 6.252 -5.857 1.00 90.19 168 PHE A C 1
ATOM 1323 O O . PHE A 1 168 ? -3.871 6.930 -4.845 1.00 90.19 168 PHE A O 1
ATOM 1330 N N . ASP A 1 169 ? -4.728 5.666 -6.485 1.00 85.69 169 ASP A N 1
ATOM 1331 C CA . ASP A 1 169 ? -6.098 5.651 -5.975 1.00 85.69 169 ASP A CA 1
ATOM 1332 C C . ASP A 1 169 ? -6.363 4.414 -5.088 1.00 85.69 169 ASP A C 1
ATOM 1334 O O . ASP A 1 169 ? -7.456 4.252 -4.550 1.00 85.69 169 ASP A O 1
ATOM 1338 N N . GLY A 1 170 ? -5.374 3.521 -4.930 1.00 77.38 170 GLY A N 1
ATOM 1339 C CA . GLY A 1 170 ? -5.481 2.297 -4.129 1.00 77.3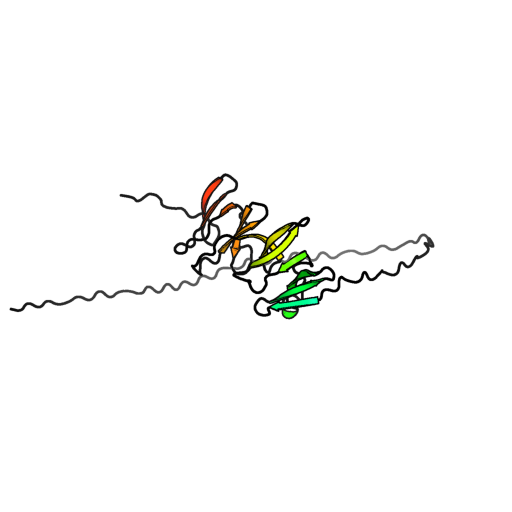8 170 GLY A CA 1
ATOM 1340 C C . GLY A 1 170 ? -6.143 1.124 -4.858 1.00 77.38 170 GLY A C 1
ATOM 1341 O O . GLY A 1 170 ? -6.553 0.153 -4.225 1.00 77.38 170 GLY A O 1
ATOM 1342 N N . TYR A 1 171 ? -6.265 1.193 -6.185 1.00 77.75 171 TYR A N 1
ATOM 1343 C CA . TYR A 1 171 ? -6.782 0.122 -7.032 1.00 77.75 171 TYR A CA 1
ATOM 1344 C C . TYR A 1 171 ? -5.630 -0.718 -7.570 1.00 77.75 171 TYR A C 1
ATOM 1346 O O . TYR A 1 171 ? -4.639 -0.196 -8.095 1.00 77.75 171 TYR A O 1
ATOM 1354 N N . LYS A 1 172 ? -5.790 -2.044 -7.510 1.00 73.19 172 LYS A N 1
ATOM 1355 C CA . LYS A 1 172 ? -4.899 -2.969 -8.210 1.00 73.19 172 LYS A CA 1
ATOM 1356 C C . LYS A 1 172 ? -4.985 -2.686 -9.706 1.00 73.19 172 LYS A C 1
ATOM 1358 O O . LYS A 1 172 ? -6.007 -2.965 -10.331 1.00 73.19 172 LYS A O 1
ATOM 1363 N N . LYS A 1 173 ? -3.920 -2.111 -10.269 1.00 72.50 173 LYS A N 1
ATOM 1364 C CA . LYS A 1 173 ? -3.873 -1.784 -11.698 1.00 72.50 173 LYS A CA 1
ATOM 1365 C C . LYS A 1 173 ? -3.366 -2.970 -12.503 1.00 72.50 173 LYS A C 1
ATOM 1367 O O . LYS A 1 173 ? -3.939 -3.298 -13.536 1.00 72.50 173 LYS A O 1
ATOM 1372 N N . LEU A 1 174 ? -2.323 -3.639 -12.010 1.00 76.56 174 LEU A N 1
ATOM 1373 C CA . LEU A 1 174 ? -1.705 -4.764 -12.705 1.00 76.56 174 LEU A CA 1
ATOM 1374 C C . LEU A 1 174 ? -2.057 -6.070 -11.996 1.00 76.56 174 LEU A C 1
ATOM 1376 O O . LEU A 1 174 ? -1.770 -6.253 -10.813 1.00 76.56 174 LEU A O 1
ATOM 1380 N N . LYS A 1 175 ? -2.715 -6.984 -12.722 1.00 76.81 175 LYS A N 1
ATOM 1381 C CA . LYS A 1 175 ? -3.051 -8.321 -12.205 1.00 76.81 175 LYS A CA 1
ATOM 1382 C C . LYS A 1 175 ? -1.811 -9.199 -12.027 1.00 76.81 175 LYS A C 1
ATOM 1384 O O . LYS A 1 175 ? -1.832 -10.064 -11.154 1.00 76.81 175 LYS A O 1
ATOM 1389 N N . THR A 1 176 ? -0.770 -8.938 -12.814 1.00 85.31 176 THR A N 1
ATOM 1390 C CA . THR A 1 176 ? 0.495 -9.672 -12.834 1.00 85.31 176 THR A CA 1
ATOM 1391 C C . THR A 1 176 ? 1.216 -9.604 -11.492 1.00 85.31 176 THR A C 1
ATOM 1393 O O . THR A 1 176 ? 1.266 -8.554 -10.849 1.00 85.31 176 THR A O 1
ATOM 1396 N N . GLN A 1 177 ? 1.766 -10.745 -11.090 1.00 94.25 177 GLN A N 1
ATOM 1397 C CA . GLN A 1 177 ? 2.561 -10.921 -9.883 1.00 94.25 177 GLN A CA 1
ATOM 1398 C C . GLN A 1 177 ? 4.028 -11.108 -10.261 1.00 94.25 177 GLN A C 1
ATOM 1400 O O . GLN A 1 177 ? 4.344 -11.729 -11.277 1.00 94.25 177 GLN A O 1
ATOM 1405 N N . TYR A 1 178 ? 4.915 -10.596 -9.420 1.00 96.00 178 TYR A N 1
ATOM 1406 C CA . TYR A 1 178 ? 6.351 -10.601 -9.648 1.00 96.00 178 TYR A CA 1
ATOM 1407 C C . TYR A 1 178 ? 7.087 -11.115 -8.417 1.00 96.00 178 TYR A C 1
ATOM 1409 O O . TYR A 1 178 ? 6.685 -10.875 -7.281 1.00 96.00 178 TYR A O 1
ATOM 1417 N N . LYS A 1 179 ? 8.226 -11.769 -8.634 1.00 97.56 179 LYS A N 1
ATOM 1418 C CA . LYS A 1 179 ? 9.153 -12.141 -7.561 1.00 97.56 179 LYS A CA 1
ATOM 1419 C C . LYS A 1 179 ? 9.894 -10.919 -7.014 1.00 97.56 179 LYS A C 1
ATOM 1421 O O . LYS A 1 179 ? 10.217 -10.861 -5.831 1.00 97.56 179 LYS A O 1
ATOM 1426 N N . LYS A 1 180 ? 10.173 -9.937 -7.878 1.00 97.56 180 LYS A N 1
ATOM 1427 C CA . LYS A 1 180 ? 10.769 -8.638 -7.528 1.00 97.56 180 LYS A CA 1
ATOM 1428 C C . LYS A 1 180 ? 10.136 -7.539 -8.374 1.00 97.56 180 LYS A C 1
ATOM 1430 O O . LYS A 1 180 ? 9.881 -7.759 -9.554 1.00 97.56 180 LYS A O 1
ATOM 1435 N N . ALA A 1 181 ? 9.946 -6.362 -7.791 1.00 97.12 181 ALA A N 1
ATOM 1436 C CA . ALA A 1 181 ? 9.417 -5.192 -8.484 1.00 97.12 181 ALA A CA 1
ATOM 1437 C C . ALA A 1 181 ? 10.140 -3.924 -8.016 1.00 97.12 181 ALA A C 1
ATOM 1439 O O . ALA A 1 181 ? 10.232 -3.672 -6.813 1.00 97.12 181 ALA A O 1
ATOM 1440 N N . SER A 1 182 ? 10.660 -3.130 -8.952 1.00 96.62 182 SER A N 1
ATOM 1441 C CA . SER A 1 182 ? 11.241 -1.821 -8.648 1.00 96.62 182 SER A CA 1
ATOM 1442 C C . SER A 1 182 ? 10.179 -0.721 -8.643 1.00 96.62 182 SER A C 1
ATOM 1444 O O . SER A 1 182 ? 9.073 -0.882 -9.164 1.00 96.62 182 SER A O 1
ATOM 1446 N N . ALA A 1 183 ? 10.538 0.443 -8.104 1.00 95.94 183 ALA A N 1
ATOM 1447 C CA . ALA A 1 183 ? 9.798 1.664 -8.397 1.00 95.94 183 ALA A CA 1
ATOM 1448 C C . ALA A 1 183 ? 9.844 1.969 -9.905 1.00 95.94 183 ALA A C 1
ATOM 1450 O O . ALA A 1 183 ? 10.763 1.535 -10.609 1.00 95.94 183 ALA A O 1
ATOM 1451 N N . PHE A 1 184 ? 8.849 2.717 -10.373 1.00 94.94 184 PHE A N 1
ATOM 1452 C CA . PHE A 1 184 ? 8.832 3.264 -11.724 1.00 94.94 184 PHE A CA 1
ATOM 1453 C C . PHE A 1 184 ? 9.856 4.395 -11.857 1.00 94.94 184 PHE A C 1
ATOM 1455 O O . PHE A 1 184 ? 9.872 5.312 -11.031 1.00 94.94 184 PHE A O 1
ATOM 1462 N N . ASP A 1 185 ? 10.675 4.326 -12.905 1.00 94.62 185 ASP A N 1
ATOM 1463 C CA . ASP A 1 185 ? 11.640 5.360 -13.264 1.00 94.62 185 ASP A CA 1
ATOM 1464 C C . ASP A 1 185 ? 10.939 6.699 -13.523 1.00 94.62 185 ASP A C 1
ATOM 1466 O O . ASP A 1 185 ? 9.864 6.755 -14.123 1.00 94.62 185 ASP A O 1
ATOM 1470 N N . GLU A 1 186 ? 11.549 7.782 -13.045 1.00 93.25 186 GLU A N 1
ATOM 1471 C CA . GLU A 1 186 ? 10.962 9.121 -13.102 1.00 93.25 186 GLU A CA 1
ATOM 1472 C C . GLU A 1 186 ? 10.910 9.683 -14.528 1.00 93.25 186 GLU A C 1
ATOM 1474 O O . GLU A 1 186 ? 10.065 10.526 -14.808 1.00 93.25 186 GLU A O 1
ATOM 1479 N N . LYS A 1 187 ? 11.783 9.248 -15.439 1.00 92.62 187 LYS A N 1
ATOM 1480 C CA . LYS A 1 187 ? 11.851 9.784 -16.804 1.00 92.62 187 LYS A CA 1
ATOM 1481 C C . LYS A 1 187 ? 11.038 8.951 -17.779 1.00 92.62 187 LYS A C 1
ATOM 1483 O O . LYS A 1 187 ? 10.333 9.510 -18.611 1.00 92.62 187 LYS A O 1
ATOM 1488 N N . THR A 1 188 ? 11.143 7.629 -17.694 1.00 93.75 188 THR A N 1
ATOM 1489 C CA . THR A 1 188 ? 10.550 6.731 -18.694 1.00 93.75 188 THR A CA 1
ATOM 1490 C C . THR A 1 188 ? 9.198 6.165 -18.276 1.00 93.75 188 THR A C 1
ATOM 1492 O O . THR A 1 188 ? 8.506 5.584 -19.108 1.00 93.75 188 THR A O 1
ATOM 1495 N N . CYS A 1 189 ? 8.816 6.287 -16.999 1.00 93.94 189 CYS A N 1
ATOM 1496 C CA . CYS A 1 189 ? 7.686 5.554 -16.428 1.00 93.94 189 CYS A CA 1
ATOM 1497 C C . CYS A 1 189 ? 7.711 4.061 -16.786 1.00 93.94 189 CYS A C 1
ATOM 1499 O O . CYS A 1 189 ? 6.669 3.447 -17.042 1.00 93.94 189 CYS A O 1
ATOM 1501 N N . THR A 1 190 ? 8.902 3.465 -16.722 1.00 95.69 190 THR A N 1
ATOM 1502 C CA . THR A 1 190 ? 9.094 2.014 -16.772 1.00 95.69 190 THR A CA 1
ATOM 1503 C C . THR A 1 190 ? 9.604 1.484 -15.441 1.00 95.69 190 THR A C 1
ATOM 1505 O O . THR A 1 190 ? 10.308 2.191 -14.723 1.00 95.69 190 THR A O 1
ATOM 1508 N N . ALA A 1 191 ? 9.307 0.232 -15.114 1.00 96.31 191 ALA A N 1
ATOM 1509 C CA . ALA A 1 191 ? 9.832 -0.429 -13.924 1.00 96.31 191 ALA A CA 1
ATOM 1510 C C . ALA A 1 191 ? 10.504 -1.755 -14.277 1.00 96.31 191 ALA A C 1
ATOM 1512 O O . ALA A 1 191 ? 10.036 -2.483 -15.147 1.00 96.31 191 ALA A O 1
ATOM 1513 N N . LYS A 1 192 ? 11.589 -2.083 -13.574 1.00 97.19 192 LYS A N 1
ATOM 1514 C CA . LYS A 1 192 ? 12.261 -3.375 -13.679 1.00 97.19 192 LYS A CA 1
ATOM 1515 C C . LYS A 1 192 ? 11.558 -4.380 -12.780 1.00 97.19 192 LYS A C 1
ATOM 1517 O O . LYS A 1 192 ? 11.411 -4.160 -11.575 1.00 97.19 192 LYS A O 1
ATOM 1522 N N . VAL A 1 193 ? 11.172 -5.507 -13.356 1.00 97.31 193 VAL A N 1
ATOM 1523 C CA . VAL A 1 193 ? 10.493 -6.594 -12.652 1.00 97.31 193 VAL A CA 1
ATOM 1524 C C . VAL A 1 193 ? 11.196 -7.915 -12.907 1.00 97.31 193 VAL A C 1
ATOM 1526 O O . VAL A 1 193 ? 11.861 -8.090 -13.925 1.00 97.31 193 VAL A O 1
ATOM 1529 N N . THR A 1 194 ? 11.047 -8.850 -11.974 1.00 97.31 194 THR A N 1
ATOM 1530 C CA . THR A 1 194 ? 11.434 -10.250 -12.161 1.00 97.31 194 THR A CA 1
ATOM 1531 C C . THR A 1 194 ? 10.178 -11.100 -12.051 1.00 97.31 194 THR A C 1
ATOM 1533 O O . THR A 1 194 ? 9.516 -11.063 -11.010 1.00 97.31 194 THR A O 1
ATOM 1536 N N . ASP A 1 195 ? 9.836 -11.848 -13.099 1.00 95.75 195 ASP A N 1
ATOM 1537 C CA . ASP A 1 195 ? 8.692 -12.762 -13.065 1.00 95.75 195 ASP A CA 1
ATOM 1538 C C . ASP A 1 195 ? 8.926 -13.946 -12.112 1.00 95.75 195 ASP A C 1
ATOM 1540 O O . ASP A 1 195 ? 9.992 -14.108 -11.506 1.00 95.75 195 ASP A O 1
ATOM 1544 N N . LEU A 1 196 ? 7.897 -14.774 -11.942 1.00 95.06 196 LEU A N 1
ATOM 1545 C CA . LEU A 1 196 ? 7.954 -15.935 -11.053 1.00 95.06 196 LEU A CA 1
ATOM 1546 C C . LEU A 1 196 ? 8.951 -17.008 -11.536 1.00 95.06 196 LEU A C 1
ATOM 1548 O O . LEU A 1 196 ? 9.438 -17.782 -10.715 1.00 95.06 196 LEU A O 1
ATOM 1552 N N . ASN A 1 197 ? 9.321 -16.997 -12.822 1.00 96.00 197 ASN A N 1
ATOM 1553 C CA . ASN A 1 197 ? 10.303 -17.903 -13.424 1.00 96.00 197 ASN A CA 1
ATOM 1554 C C . ASN A 1 197 ? 11.745 -17.371 -13.328 1.00 96.00 197 ASN A C 1
ATOM 1556 O O . ASN A 1 197 ? 12.688 -18.071 -13.688 1.00 96.00 197 ASN A O 1
ATOM 1560 N N . GLY A 1 198 ? 11.943 -16.147 -12.830 1.00 95.88 198 GLY A N 1
ATOM 1561 C CA . GLY A 1 198 ? 13.262 -15.540 -12.648 1.00 95.88 198 GLY A CA 1
ATOM 1562 C C . GLY A 1 198 ? 13.746 -14.685 -13.821 1.00 95.88 198 GLY A C 1
ATOM 1563 O O . GLY A 1 198 ? 14.834 -14.112 -13.733 1.00 95.88 198 GLY A O 1
ATOM 1564 N N . ARG A 1 199 ? 12.955 -14.532 -14.889 1.00 96.19 199 ARG A N 1
ATOM 1565 C CA . ARG A 1 199 ? 13.298 -13.647 -16.008 1.00 96.19 199 ARG A CA 1
ATOM 1566 C C . ARG A 1 199 ? 13.054 -12.199 -15.606 1.00 96.19 199 ARG A C 1
ATOM 1568 O O . ARG A 1 199 ? 12.060 -11.876 -14.960 1.00 96.19 199 ARG A O 1
ATOM 1575 N N . THR A 1 200 ? 13.987 -11.329 -15.975 1.00 96.81 200 THR A N 1
ATOM 1576 C CA . THR A 1 200 ? 13.962 -9.912 -15.609 1.00 96.81 200 THR A CA 1
ATOM 1577 C C . THR A 1 200 ? 13.792 -9.046 -16.847 1.00 96.81 200 THR A C 1
ATOM 1579 O O . THR A 1 200 ? 14.535 -9.222 -17.805 1.00 96.81 200 THR A O 1
ATOM 1582 N N . PHE A 1 201 ? 12.836 -8.120 -16.813 1.00 96.06 201 PHE A N 1
ATOM 1583 C CA . PHE A 1 201 ? 12.475 -7.251 -17.937 1.00 96.06 201 PHE A CA 1
ATOM 1584 C C . PHE A 1 201 ? 11.913 -5.912 -17.438 1.00 96.06 201 PHE A C 1
ATOM 1586 O O . PHE A 1 201 ? 11.689 -5.726 -16.235 1.00 96.06 201 PHE A O 1
ATOM 1593 N N . LEU A 1 202 ? 11.726 -4.960 -18.355 1.00 96.69 202 LEU A N 1
ATOM 1594 C CA . LEU A 1 202 ? 11.061 -3.689 -18.076 1.00 96.69 202 LEU A CA 1
ATOM 1595 C C . LEU A 1 202 ? 9.578 -3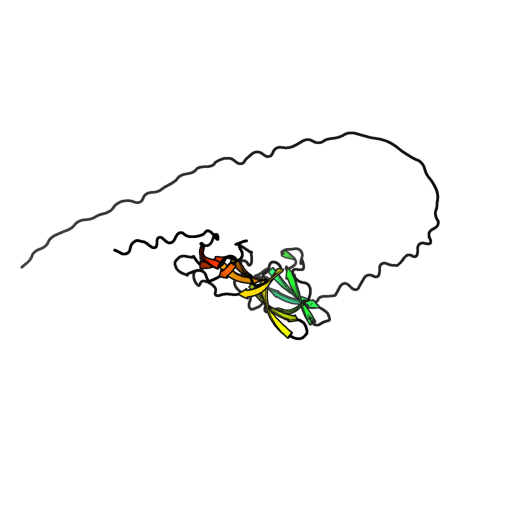.782 -18.416 1.00 96.69 202 LEU A C 1
ATOM 1597 O O . LEU A 1 202 ? 9.216 -4.362 -19.433 1.00 96.69 202 LEU A O 1
ATOM 1601 N N . ILE A 1 203 ? 8.735 -3.161 -17.597 1.00 95.31 203 ILE A N 1
ATOM 1602 C CA . ILE A 1 203 ? 7.317 -2.953 -17.892 1.00 95.31 203 ILE A CA 1
ATOM 1603 C C . ILE A 1 203 ? 6.976 -1.468 -17.961 1.00 95.31 203 ILE A C 1
ATOM 1605 O O . ILE A 1 203 ? 7.565 -0.664 -17.238 1.00 95.31 203 ILE A O 1
ATOM 1609 N N . ASP A 1 204 ? 5.999 -1.110 -18.788 1.00 93.19 204 ASP A N 1
ATOM 1610 C CA . ASP A 1 204 ? 5.398 0.223 -18.825 1.00 93.19 204 ASP A CA 1
ATOM 1611 C C . ASP A 1 204 ? 4.309 0.407 -17.745 1.00 93.19 204 ASP A C 1
ATOM 1613 O O . ASP A 1 204 ? 3.992 -0.490 -16.955 1.00 93.19 204 ASP A O 1
ATOM 1617 N N . SER A 1 205 ? 3.688 1.591 -17.712 1.00 89.94 205 SER A N 1
ATOM 1618 C CA . SER A 1 205 ? 2.596 1.913 -16.777 1.00 89.94 205 SER A CA 1
ATOM 1619 C C . SER A 1 205 ? 1.300 1.113 -16.999 1.00 89.94 205 SER A C 1
ATOM 1621 O O . SER A 1 205 ? 0.365 1.210 -16.194 1.00 89.94 205 SER A O 1
ATOM 1623 N N . GLN A 1 206 ? 1.207 0.351 -18.089 1.00 89.19 206 GLN A N 1
ATOM 1624 C CA . GLN A 1 206 ? 0.117 -0.575 -18.397 1.00 89.19 206 GLN A CA 1
ATOM 1625 C C . GLN A 1 206 ? 0.503 -2.029 -18.083 1.00 89.19 206 GLN A C 1
ATOM 1627 O O . GLN A 1 206 ? -0.327 -2.925 -18.227 1.00 89.19 206 GLN A O 1
ATOM 1632 N N . GLY A 1 207 ? 1.731 -2.264 -17.610 1.00 89.88 207 GLY A N 1
ATOM 1633 C CA . GLY A 1 207 ? 2.263 -3.586 -17.304 1.00 89.88 207 GLY A CA 1
ATOM 1634 C C . GLY A 1 207 ? 2.709 -4.375 -18.529 1.00 89.88 207 GLY A C 1
ATOM 1635 O O . GLY A 1 207 ? 2.883 -5.587 -18.416 1.00 89.88 207 GLY A O 1
ATOM 1636 N N . LYS A 1 208 ? 2.863 -3.727 -19.688 1.00 91.75 208 LYS A N 1
ATOM 1637 C CA . LYS A 1 208 ? 3.382 -4.363 -20.901 1.00 91.75 208 LYS A CA 1
ATOM 1638 C C . LYS A 1 208 ? 4.900 -4.370 -20.870 1.00 91.75 208 LYS A C 1
ATOM 1640 O O . LYS A 1 208 ? 5.503 -3.376 -20.476 1.00 91.75 208 LYS A O 1
ATOM 1645 N N . GLU A 1 209 ? 5.495 -5.480 -21.294 1.00 94.19 209 GLU A N 1
ATOM 1646 C CA . GLU A 1 209 ? 6.942 -5.594 -21.463 1.00 94.19 209 GLU A CA 1
ATOM 1647 C C . GLU A 1 209 ? 7.430 -4.569 -22.499 1.00 94.19 209 GLU A C 1
ATOM 1649 O O . GLU A 1 209 ? 6.817 -4.404 -23.555 1.00 94.19 209 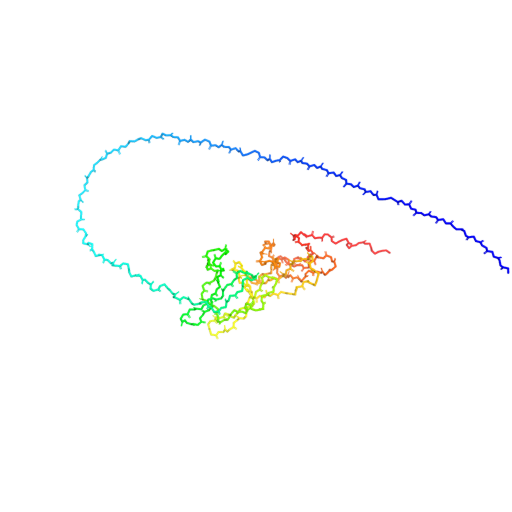GLU A O 1
ATOM 1654 N N . VAL A 1 210 ? 8.496 -3.843 -22.165 1.00 94.19 210 VAL A N 1
ATOM 1655 C CA . VAL A 1 210 ? 9.109 -2.838 -23.038 1.00 94.19 210 VAL A CA 1
ATOM 1656 C C . VAL A 1 210 ? 10.356 -3.442 -23.660 1.00 94.19 210 VAL A C 1
ATOM 1658 O O . VAL A 1 210 ? 11.283 -3.822 -22.944 1.00 94.19 210 VAL A O 1
ATOM 1661 N N . GLU A 1 211 ? 10.398 -3.491 -24.990 1.00 86.44 211 GLU A N 1
ATOM 1662 C CA . GLU A 1 211 ? 11.606 -3.867 -25.719 1.00 86.44 211 GLU A CA 1
ATOM 1663 C C . GLU A 1 211 ? 12.669 -2.782 -25.538 1.00 86.44 211 GLU A C 1
ATOM 1665 O O . GLU A 1 211 ? 12.564 -1.667 -26.057 1.00 86.44 211 GLU A O 1
ATOM 1670 N N . THR A 1 212 ? 13.720 -3.101 -24.790 1.00 74.44 212 THR A N 1
ATOM 1671 C CA . THR A 1 212 ? 14.923 -2.279 -24.771 1.00 74.44 212 THR A CA 1
ATOM 1672 C C . THR A 1 212 ? 15.701 -2.556 -26.046 1.00 74.44 212 THR A C 1
ATOM 1674 O O . THR A 1 212 ? 16.228 -3.654 -26.226 1.00 74.44 212 THR A O 1
ATOM 1677 N N . LYS A 1 213 ? 15.803 -1.561 -26.932 1.00 63.84 213 LYS A N 1
ATOM 1678 C CA . LYS A 1 213 ? 16.767 -1.585 -28.039 1.00 63.84 213 LYS A CA 1
ATOM 1679 C C . LYS A 1 213 ? 18.184 -1.418 -27.478 1.00 63.84 213 LYS A C 1
ATOM 1681 O O . LYS A 1 213 ? 18.794 -0.363 -27.610 1.00 63.84 213 LYS A O 1
ATOM 1686 N N . GLU A 1 214 ? 18.698 -2.435 -26.799 1.00 53.09 214 GLU A N 1
ATOM 1687 C CA . GLU A 1 214 ? 20.124 -2.523 -26.495 1.00 53.09 214 GLU A CA 1
ATOM 1688 C C . GLU A 1 214 ? 20.828 -3.036 -27.757 1.00 53.09 214 GLU A C 1
ATOM 1690 O O . GLU A 1 214 ? 20.793 -4.227 -28.055 1.00 53.09 214 GLU A O 1
ATOM 1695 N N . GLY A 1 215 ? 21.397 -2.121 -28.554 1.00 49.22 215 GLY A N 1
ATOM 1696 C CA . GLY A 1 215 ? 22.083 -2.512 -29.790 1.00 49.22 215 GLY A CA 1
ATOM 1697 C C . GLY A 1 215 ? 22.678 -1.427 -30.697 1.00 49.22 215 GLY A C 1
ATOM 1698 O O . GLY A 1 215 ? 23.258 -1.795 -31.709 1.00 49.22 215 GLY A O 1
ATOM 1699 N N . GLU A 1 216 ? 22.601 -0.129 -30.386 1.00 40.78 216 GLU A N 1
ATOM 1700 C CA . GLU A 1 216 ? 23.345 0.900 -31.142 1.00 40.78 216 GLU A CA 1
ATOM 1701 C C . GLU A 1 216 ? 24.321 1.642 -30.225 1.00 40.78 216 GLU A C 1
ATOM 1703 O O . GLU A 1 216 ? 24.120 2.788 -29.834 1.00 40.78 216 GLU A O 1
ATOM 1708 N N . GLN A 1 217 ? 25.404 0.952 -29.867 1.00 46.41 217 GLN A N 1
ATOM 1709 C CA . GLN A 1 217 ? 26.689 1.609 -29.655 1.00 46.41 217 GLN A CA 1
ATOM 1710 C C . GLN A 1 217 ? 27.544 1.337 -30.896 1.00 46.41 217 GLN A C 1
ATOM 1712 O O . GLN A 1 217 ? 27.947 0.199 -31.140 1.00 46.41 217 GLN A O 1
ATOM 1717 N N . LYS A 1 218 ? 27.790 2.382 -31.684 1.00 38.09 218 LYS A N 1
ATOM 1718 C CA . LYS A 1 218 ? 28.915 2.484 -32.614 1.00 38.09 218 LYS A CA 1
ATOM 1719 C C . LYS A 1 218 ? 29.567 3.841 -32.426 1.00 38.09 218 LYS A C 1
ATOM 1721 O O . LYS A 1 218 ? 28.806 4.822 -32.283 1.00 38.09 218 LYS A O 1
#

Secondary structure (DSSP, 8-state):
------------------------PPPP------------------------------------PEEEEEEGGGTEEEEE-TTS-EEEEE-HHHHTT-EEEEEEEEEE-GGG-BTTEEEEEEEETTEEEEEEEETTS-EESEE-PPPSSTTS-EEEEEETTEEEEEETTS-B-----BSEEPPPPTTT--EEEE-TTS-EEEE-TTSPEE--------

Sequence (218 aa):
MQKESTQEEGQAPSKKITSSMASAMPTAQTIDTVKTNSTEAQPSTPVQEETAHSEEPMETEKNKTVILVSKPGIGLEVTKDKNEQRGLKWIASRENGKEIFRPQFSKIHIEQYNKGLMPADIDIKGHKKLVYISVRGEIYEKIGNFSKNPDCKLVPVQKDDVWLYLNFDGYKKLKTQYKKASAFDEKTCTAKVTDLNGRTFLIDSQGKEVETKEGEQK

pLDDT: mean 78.2, std 21.87, range [37.0, 98.25]

Foldseek 3Di:
DDDDDDDDDDDDDDDDDDDDDDDDDDDDDDDDDDDDDDDDDDDDDDDDPDPPPPPPPPPPPPFDWDWDDDDVVLQKTWIAGPVCFIFIWGHCVPPNGHTLGDRFFNDWQVVQLFLQKTWTWGQDPNDTAIWIAGPNNDIFRDWADEAPAVVLQWTWTHDPQWIAIDGSNNDRQDPFTFNDWHYQYNPQSWIWTAHPVGDIFIAHSNRDGDDDPPDDDD

Organism: NCBI:txid2183553

Radius of gyration: 30.27 Å; chains: 1; bounding box: 90×84×67 Å